Protein 1J6X (pdb70)

Solvent-accessible surface area: 12546 Å² total

Secondary structure (DSSP, 8-state):
---GGGGS-TTS--SSEEEEEEEEE-TTS-EEEEEEEE-S-TTT----HHHHHHHHHHHHHHHH-S-EEEEE---SSEEEEEEES---HHHHHHHHHH---GGG-SS-TT-STTT-TTTTS--HHHHHHHHHHHHHTGGGTT---/---GGGGS-TTT--SSEEEEEEEEE-TTS-EEEEEEEE-S-TTT----HHHHHHHHHHHHHHHH-S-EEEEE---SSEEEEEEES---HHHHHHHHHH--TTTT-SS-TT-SSSS-TTTTS--HHHHHHHHHHHHHTGGGTT----

Nearest PDB structures (foldseek):
  1j6x-assembly1_A  TM=1.002E+00  e=1.494E-28  Helicobacter pylori
  1ie0-assembly1_A  TM=9.545E-01  e=1.174E-16  Bacillus subtilis
  1j98-assembly1_A  TM=9.667E-01  e=2.006E-16  Bacillus subtilis
  1ycl-assembly1_A-2  TM=9.636E-01  e=5.201E-16  Bacillus subtilis
  1vh2-assembly1_A  TM=9.360E-01  e=2.086E-14  Deinococcus radiodurans

InterPro domains:
  IPR003815 S-ribosylhomocysteinase (LuxS) [MF_00091] (2-152)
  IPR003815 S-ribosylhomocysteinase (LuxS) [PF02664] (4-148)
  IPR003815 S-ribosylhomocysteinase (LuxS) [PIRSF006160] (2-148)
  IPR003815 S-ribosylhomocysteinase (LuxS) [PR01487] (6-24)
  IPR003815 S-ribosylhomocysteinase (LuxS) [PR01487] (29-47)
  IPR003815 S-ribosylhomocysteinase (LuxS) [PR01487] (50-68)
  IPR003815 S-ribosylhomocysteinase (LuxS) [PR01487] (74-92)
  IPR003815 S-ribosylhomocysteinase (LuxS) [PR01487] (115-134)
  IPR003815 S-ribosylhomocysteinase (LuxS) [PTHR35799] (2-150)
  IPR011249 Metalloenzyme, LuxS/M16 peptidase-like [SSF63411] (2-149)
  IPR037005 S-ribosylhomocysteinase (LuxS) superfamily [G3DSA:3.30.1360.80] (1-152)

Foldseek 3Di:
DPDQVVVDDLVPWDDQAKAFRDWDADPVG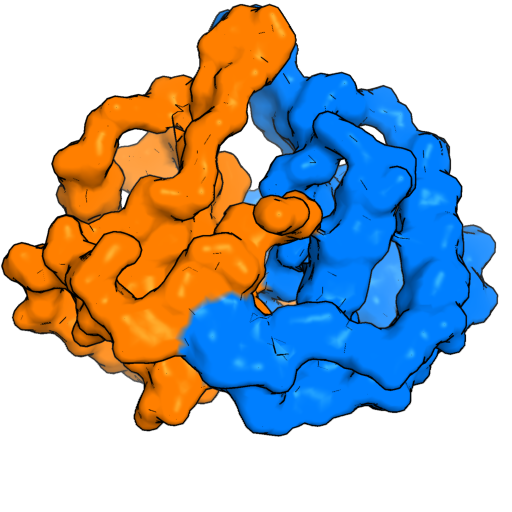KIKTKIWGFLARPPPDFFLLQVLLLQLLQVLLCVVPVFWPHWAAPRRGTIMTMGIPDDDVVVVLVSLLVSVVLLVDPDSPQLDVVRDPHSVSHDSVSNNVSSVSNNVCSVCHHGTD/DPDQVVPPDLVQWDPQAKAFRDWDADPVGKIKTKIWGFLARPPPDAFLLLVQLQQLLQVLLVVVDVFWDHWAAPSRGTIMTMGIRDDDPVVVLVSLLVSVVLLVDPDRPPLDVVRDPCSPSHDSVSNNVSSVSNNVVSVCHHRGRD

Structure (mmCIF, N/CA/C/O backbone):
data_1J6X
#
_entry.id   1J6X
#
_cell.length_a   71.140
_cell.length_b   71.140
_cell.length_c   130.140
_cell.angle_alpha   90.00
_cell.angle_beta   90.00
_cell.angle_gamma   90.00
#
_symmetry.space_group_name_H-M   'P 41 21 2'
#
loop_
_entity.id
_entity.type
_entity.pdbx_description
1 polymer 'AUTOINDUCER-2 PRODUCTION PROTEIN LUXS'
2 non-polymer 'ZINC ION'
3 non-polymer METHIONINE
4 water water
#
loop_
_atom_site.group_PDB
_atom_site.id
_atom_site.type_symbol
_atom_site.label_atom_id
_atom_site.label_alt_id
_atom_site.label_comp_id
_atom_site.label_asym_id
_atom_site.label_entity_id
_atom_site.label_seq_id
_atom_site.pdbx_PDB_ins_code
_atom_site.Cartn_x
_atom_site.Cartn_y
_atom_site.Cartn_z
_atom_site.occupancy
_atom_site.B_iso_or_equiv
_atom_site.auth_seq_id
_atom_site.auth_comp_id
_atom_site.auth_asym_id
_atom_site.auth_atom_id
_atom_site.pdbx_PDB_model_num
ATOM 9 N N . LYS A 1 2 ? -7.811 3.140 13.259 1.00 66.60 2 LYS A N 1
ATOM 10 C CA . LYS A 1 2 ? -8.957 3.433 12.404 1.00 64.07 2 LYS A CA 1
ATOM 11 C C . LYS A 1 2 ? -10.094 4.074 13.196 1.00 61.28 2 LYS A C 1
ATOM 12 O O . LYS A 1 2 ? -10.651 3.458 14.105 1.00 60.83 2 LYS A O 1
ATOM 26 N N . ASN A 1 4 ? -13.905 5.979 13.773 1.00 52.46 4 ASN A N 1
ATOM 27 C CA . ASN A 1 4 ? -15.270 5.635 13.390 1.00 50.94 4 ASN A CA 1
ATOM 28 C C . ASN A 1 4 ? -15.586 6.392 12.108 1.00 48.92 4 ASN A C 1
ATOM 29 O O . ASN A 1 4 ? -16.218 5.863 11.210 1.00 48.60 4 ASN A O 1
ATOM 34 N N . VAL A 1 5 ? -15.126 7.638 12.043 1.00 47.43 5 VAL A N 1
ATOM 35 C CA . VAL A 1 5 ? -15.338 8.515 10.893 1.00 47.60 5 VAL A CA 1
ATOM 36 C C . VAL A 1 5 ? -14.367 8.204 9.747 1.00 47.07 5 VAL A C 1
ATOM 37 O O . VAL A 1 5 ? -13.153 8.232 9.942 1.00 46.26 5 VAL A O 1
ATOM 41 N N . GLU A 1 6 ? -14.893 7.935 8.551 1.00 46.54 6 GLU A N 1
ATOM 42 C CA . GLU A 1 6 ? -14.032 7.584 7.419 1.00 46.56 6 GLU A CA 1
ATOM 43 C C . GLU A 1 6 ? -13.038 8.645 6.933 1.00 45.90 6 GLU A C 1
ATOM 44 O O . GLU A 1 6 ? -11.935 8.294 6.509 1.00 45.56 6 GLU A O 1
ATOM 50 N N . SER A 1 7 ? -13.400 9.927 6.971 1.00 44.11 7 SER A N 1
ATOM 51 C CA . SER A 1 7 ? -12.454 10.932 6.492 1.00 43.44 7 SER A CA 1
ATOM 52 C C . SER A 1 7 ? -11.242 11.044 7.406 1.00 42.09 7 SER A C 1
ATOM 53 O O . SER A 1 7 ? -10.200 11.540 6.983 1.00 41.62 7 SER A O 1
ATOM 56 N N . PHE A 1 8 ? -11.368 10.574 8.648 1.00 40.60 8 PHE A N 1
ATOM 57 C CA . PHE A 1 8 ? -10.240 10.607 9.584 1.00 40.48 8 PHE A CA 1
ATOM 58 C C . PHE A 1 8 ? -9.210 9.561 9.157 1.00 41.03 8 PHE A C 1
ATOM 59 O O . PHE A 1 8 ? -8.058 9.591 9.607 1.00 41.65 8 PHE A O 1
ATOM 67 N N . ASN A 1 9 ? -9.633 8.640 8.292 1.00 40.47 9 ASN A N 1
ATOM 68 C CA . ASN A 1 9 ? -8.770 7.564 7.816 1.00 42.23 9 ASN A CA 1
ATOM 69 C C . ASN A 1 9 ? -8.094 7.902 6.487 1.00 43.17 9 ASN A C 1
ATOM 70 O O . ASN A 1 9 ? -7.352 7.090 5.929 1.00 43.82 9 ASN A O 1
ATOM 75 N N . LEU A 1 10 ? -8.357 9.108 5.989 1.00 43.54 10 LEU A N 1
ATOM 76 C CA . LEU A 1 10 ? -7.761 9.595 4.745 1.00 42.90 10 LEU A CA 1
ATOM 77 C C . LEU A 1 10 ? -6.511 10.37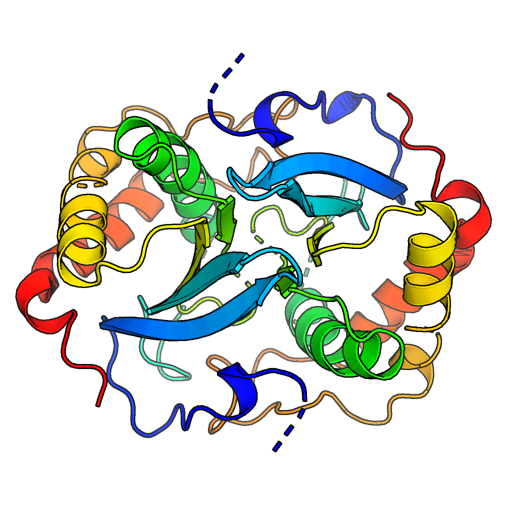5 5.116 1.00 43.09 10 LEU A C 1
ATOM 78 O O . LEU A 1 10 ? -6.560 11.221 6.004 1.00 43.10 10 LEU A O 1
ATOM 83 N N . ASP A 1 11 ? -5.401 10.101 4.438 1.00 43.13 11 ASP A N 1
ATOM 84 C CA . ASP A 1 11 ? -4.151 10.801 4.724 1.00 43.43 11 ASP A CA 1
ATOM 85 C C . ASP A 1 11 ? -4.151 12.145 4.001 1.00 41.57 11 ASP A C 1
ATOM 86 O O . ASP A 1 11 ? -3.766 12.235 2.843 1.00 41.36 11 ASP A O 1
ATOM 91 N N . HIS A 1 12 ? -4.581 13.187 4.708 1.00 41.11 12 HIS A N 1
ATOM 92 C CA . HIS A 1 12 ? -4.670 14.532 4.150 1.00 40.87 12 HIS A CA 1
ATOM 93 C C . HIS A 1 12 ? -3.370 15.124 3.635 1.00 40.87 12 HIS A C 1
ATOM 94 O O . HIS A 1 12 ? -3.392 16.086 2.860 1.00 39.28 12 HIS A O 1
ATOM 101 N N . THR A 1 13 ? -2.238 14.572 4.065 1.00 41.83 13 THR A N 1
ATOM 102 C CA . THR A 1 13 ? -0.952 15.089 3.607 1.00 43.58 13 THR A CA 1
ATOM 103 C C . THR A 1 13 ? -0.524 14.490 2.270 1.00 44.72 13 THR A C 1
ATOM 104 O O . THR A 1 13 ? 0.522 14.851 1.737 1.00 46.37 13 THR A O 1
ATOM 108 N N . LYS A 1 14 ? -1.332 13.587 1.722 1.00 45.65 14 LYS A N 1
ATOM 109 C CA . LYS A 1 14 ? -0.993 12.954 0.448 1.00 46.92 14 LYS A CA 1
ATOM 110 C C . LYS A 1 14 ? -1.986 13.206 -0.689 1.00 46.37 14 LYS A C 1
ATOM 111 O O . LYS A 1 14 ? -1.846 12.663 -1.789 1.00 46.40 14 LYS A O 1
ATOM 117 N N . VAL A 1 15 ? -2.990 14.032 -0.425 1.00 44.41 15 VAL A N 1
ATOM 118 C CA . VAL A 1 15 ? -3.971 14.338 -1.447 1.00 41.86 15 VAL A CA 1
ATOM 119 C C . VAL A 1 15 ? -3.669 15.711 -2.039 1.00 41.60 15 VAL A C 1
ATOM 120 O O . VAL A 1 15 ? -2.979 16.525 -1.422 1.00 39.37 15 VAL A O 1
ATOM 124 N N . LYS A 1 16 ? -4.162 15.958 -3.247 1.00 41.37 16 LYS A N 1
ATOM 125 C CA . LYS A 1 16 ? -3.934 17.235 -3.889 1.00 42.17 16 LYS A CA 1
ATOM 126 C C . LYS A 1 16 ? -5.218 17.865 -4.406 1.00 41.76 16 LYS A C 1
ATOM 127 O O . LYS A 1 16 ? -5.775 17.422 -5.413 1.00 43.92 16 LYS A O 1
ATOM 133 N N . ALA A 1 17 ? -5.686 18.895 -3.713 1.00 39.80 17 ALA A N 1
ATOM 134 C CA . ALA A 1 17 ? -6.891 19.611 -4.112 1.00 38.54 17 ALA A CA 1
ATOM 135 C C . ALA A 1 17 ? -6.576 20.347 -5.409 1.00 38.92 17 ALA A C 1
ATOM 136 O O . ALA A 1 17 ? -5.421 20.690 -5.663 1.00 40.40 17 ALA A O 1
ATOM 138 N N . PRO A 1 18 ? -7.599 20.607 -6.250 1.00 38.58 18 PRO A N 1
ATOM 139 C CA . PRO A 1 18 ? -9.005 20.235 -6.045 1.00 36.86 18 PRO A CA 1
ATOM 140 C C . PRO A 1 18 ? -9.233 18.811 -6.550 1.00 35.78 18 PRO A C 1
ATOM 141 O O . PRO A 1 18 ? -8.463 18.317 -7.373 1.00 35.26 18 PRO A O 1
ATOM 145 N N . TYR A 1 19 ? -10.281 18.150 -6.067 1.00 33.26 19 TYR A N 1
ATOM 146 C CA . TYR A 1 19 ? -10.549 16.785 -6.501 1.00 31.34 19 TYR A CA 1
ATOM 147 C C . TYR A 1 19 ? -11.906 16.295 -5.991 1.00 30.52 19 TYR A C 1
ATOM 148 O O . TYR A 1 19 ? -12.445 16.853 -5.030 1.00 32.30 19 TYR A O 1
ATOM 157 N N . VAL A 1 20 ? -12.452 15.266 -6.641 1.00 28.17 20 VAL A N 1
ATOM 158 C CA . VAL A 1 20 ? -13.717 14.652 -6.239 1.00 27.53 20 VAL A CA 1
ATOM 159 C C . VAL A 1 20 ? -13.371 13.198 -5.919 1.00 28.07 20 VAL A C 1
ATOM 160 O O . VAL A 1 20 ? -12.952 12.456 -6.789 1.00 27.55 20 VAL A O 1
ATOM 164 N N . ARG A 1 21 ? -13.545 12.802 -4.663 1.00 28.13 21 ARG A N 1
ATOM 165 C CA . ARG A 1 21 ? -13.175 11.465 -4.230 1.00 28.86 21 ARG A CA 1
ATOM 166 C C . ARG A 1 21 ? -14.325 10.613 -3.680 1.00 29.63 21 ARG A C 1
ATOM 167 O O . ARG A 1 21 ? -15.159 11.099 -2.922 1.00 29.77 21 ARG A O 1
ATOM 175 N N . ILE A 1 22 ? -14.360 9.344 -4.083 1.00 31.14 22 ILE A N 1
ATOM 176 C CA . ILE A 1 22 ? -15.367 8.394 -3.629 1.00 32.56 22 ILE A CA 1
ATOM 177 C C . ILE A 1 22 ? -14.975 8.160 -2.173 1.00 34.64 22 ILE A C 1
ATOM 178 O O . ILE A 1 22 ? -14.033 7.419 -1.882 1.00 35.34 22 ILE A O 1
ATOM 183 N N . ALA A 1 23 ? -15.697 8.801 -1.258 1.00 34.97 23 ALA A N 1
ATOM 184 C CA . ALA A 1 23 ? -15.364 8.734 0.155 1.00 34.48 23 ALA A CA 1
ATOM 185 C C . ALA A 1 23 ? -16.021 7.656 0.975 1.00 36.13 23 ALA A C 1
ATOM 186 O O . ALA A 1 23 ? -15.411 7.153 1.925 1.00 36.69 23 ALA A O 1
ATOM 188 N N . ASP A 1 24 ? -17.250 7.288 0.635 1.00 35.87 24 ASP A N 1
ATOM 189 C CA . ASP A 1 24 ? -17.923 6.273 1.427 1.00 35.54 24 ASP A CA 1
ATOM 190 C C . ASP A 1 24 ? -19.128 5.634 0.757 1.00 34.52 24 ASP A C 1
ATOM 191 O O . ASP A 1 24 ? -19.740 6.212 -0.133 1.00 33.33 24 ASP A O 1
ATOM 196 N N . ARG A 1 25 ? -19.460 4.430 1.206 1.00 34.38 25 ARG A N 1
ATOM 197 C CA . ARG A 1 25 ? -20.592 3.681 0.673 1.00 37.17 25 ARG A CA 1
ATOM 198 C C . ARG A 1 25 ? -21.307 3.015 1.832 1.00 36.75 25 ARG A C 1
ATOM 199 O O . ARG A 1 25 ? -20.679 2.605 2.801 1.00 36.72 25 ARG A O 1
ATOM 207 N N . LYS A 1 26 ? -22.619 2.896 1.725 1.00 37.68 26 LYS A N 1
ATOM 208 C CA . LYS A 1 26 ? -23.400 2.228 2.752 1.00 39.98 26 LYS A CA 1
ATOM 209 C C . LYS A 1 26 ? -24.602 1.634 2.045 1.00 39.78 26 LYS A C 1
ATOM 210 O O . LYS A 1 26 ? -25.090 2.197 1.065 1.00 39.89 26 LYS A O 1
ATOM 216 N N . LYS A 1 27 ? -25.055 0.477 2.510 1.00 41.45 27 LYS A N 1
ATOM 217 C CA . LYS A 1 27 ? -26.208 -0.168 1.889 1.00 43.21 27 LYS A CA 1
ATOM 218 C C . LYS A 1 27 ? -27.223 -0.612 2.929 1.00 41.94 27 LYS A C 1
ATOM 219 O O . LYS A 1 27 ? -26.889 -1.312 3.880 1.00 41.14 27 LYS A O 1
ATOM 225 N N . GLY A 1 28 ? -28.463 -0.182 2.737 1.00 42.41 28 GLY A N 1
ATOM 226 C CA . GLY A 1 28 ? -29.525 -0.543 3.651 1.00 43.31 28 GLY A CA 1
ATOM 227 C C . GLY A 1 28 ? -29.750 -2.042 3.662 1.00 43.69 28 GLY A C 1
ATOM 228 O O . GLY A 1 28 ? -29.188 -2.772 2.839 1.00 43.24 28 GLY A O 1
ATOM 229 N N . VAL A 1 29 ? -30.582 -2.503 4.588 1.00 43.81 29 VAL A N 1
ATOM 230 C CA . VAL A 1 29 ? -30.856 -3.923 4.694 1.00 43.70 29 VAL A CA 1
ATOM 231 C C . VAL A 1 29 ? -31.670 -4.403 3.487 1.00 43.61 29 VAL A C 1
ATOM 232 O O . VAL A 1 29 ? -31.633 -5.580 3.144 1.00 43.15 29 VAL A O 1
ATOM 236 N N . ASN A 1 30 ? -32.379 -3.484 2.832 1.00 43.49 30 ASN A N 1
ATOM 237 C CA . ASN A 1 30 ? -33.190 -3.827 1.664 1.00 43.42 30 ASN A CA 1
ATOM 238 C C . ASN A 1 30 ? -32.490 -3.674 0.309 1.00 43.38 30 ASN A C 1
ATOM 239 O O . ASN A 1 30 ? -33.096 -3.942 -0.730 1.00 43.01 30 ASN A O 1
ATOM 244 N N . GLY A 1 31 ? -31.238 -3.226 0.304 1.00 43.21 31 GLY A N 1
ATOM 245 C CA . GLY A 1 31 ? -30.533 -3.093 -0.963 1.00 43.39 31 GLY A CA 1
ATOM 246 C C . GLY A 1 31 ? -30.183 -1.693 -1.431 1.00 43.08 31 GLY A C 1
ATOM 247 O O . GLY A 1 31 ? -29.311 -1.538 -2.286 1.00 44.11 31 GLY A O 1
ATOM 248 N N . ASP A 1 32 ? -30.837 -0.676 -0.874 1.00 41.91 32 ASP A N 1
ATOM 249 C CA . ASP A 1 32 ? -30.577 0.705 -1.264 1.00 40.20 32 ASP 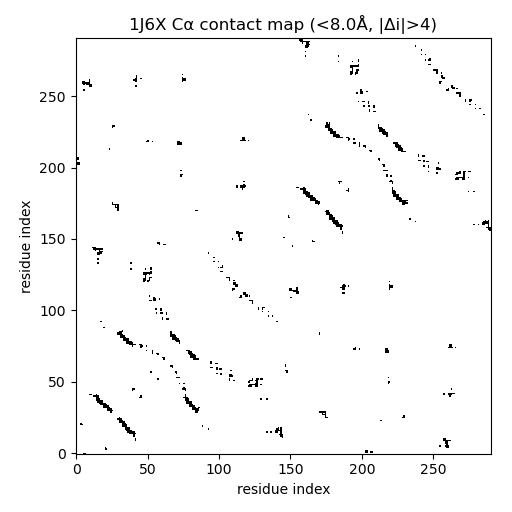A CA 1
ATOM 250 C C . ASP A 1 32 ? -29.152 1.179 -0.989 1.00 38.03 32 ASP A C 1
ATOM 251 O O . ASP A 1 32 ? -28.618 0.984 0.106 1.00 37.04 32 ASP A O 1
ATOM 256 N N . LEU A 1 33 ? -28.553 1.809 -2.002 1.00 35.58 33 LEU A N 1
ATOM 257 C CA . LEU A 1 33 ? -27.178 2.295 -1.925 1.00 33.91 33 LEU A CA 1
ATOM 258 C C . LEU A 1 33 ? -27.066 3.778 -1.583 1.00 31.82 33 LEU A C 1
ATOM 259 O O . LEU A 1 33 ? -27.919 4.588 -1.923 1.00 31.95 33 LEU A O 1
ATOM 264 N N . ILE A 1 34 ? -25.992 4.117 -0.894 1.00 30.46 34 ILE A N 1
ATOM 265 C CA . ILE A 1 34 ? -25.725 5.493 -0.516 1.00 28.90 34 ILE A CA 1
ATOM 266 C C . ILE A 1 34 ? -24.227 5.675 -0.747 1.00 26.70 34 ILE A C 1
ATOM 267 O O . ILE A 1 34 ? -23.414 4.935 -0.189 1.00 25.30 34 ILE A O 1
ATOM 272 N N . VAL A 1 35 ? -23.869 6.623 -1.605 1.00 25.04 35 VAL A N 1
ATOM 273 C CA . VAL A 1 35 ? -22.463 6.920 -1.865 1.00 23.84 35 VAL A CA 1
ATOM 274 C C . VAL A 1 35 ? -22.206 8.364 -1.466 1.00 23.52 35 VAL A C 1
ATOM 275 O O . VAL A 1 35 ? -23.004 9.258 -1.766 1.00 22.44 35 VAL A O 1
ATOM 279 N N . LYS A 1 36 ? -21.101 8.589 -0.772 1.00 24.97 36 LYS A N 1
ATOM 280 C CA . LYS A 1 36 ? -20.743 9.926 -0.318 1.00 25.81 36 LYS A CA 1
ATOM 281 C C . LYS A 1 36 ? -19.463 10.303 -1.015 1.00 25.94 36 LYS A C 1
ATOM 282 O O . LYS A 1 36 ? -18.530 9.513 -1.047 1.00 26.96 36 LYS A O 1
ATOM 288 N N . TYR A 1 37 ? -19.419 11.508 -1.573 1.00 26.21 37 TYR A N 1
ATOM 289 C CA . TYR A 1 37 ? -18.234 11.986 -2.285 1.00 24.87 37 TYR A CA 1
ATOM 290 C C . TYR A 1 37 ? -17.546 13.156 -1.594 1.00 24.56 37 TYR A C 1
ATOM 291 O O . TYR A 1 37 ? -18.193 14.125 -1.199 1.00 23.86 37 TYR A O 1
ATOM 300 N N . ASP A 1 38 ? -16.227 13.063 -1.479 1.00 23.72 38 ASP A N 1
ATOM 301 C CA . ASP A 1 38 ? -15.409 14.114 -0.886 1.00 25.29 38 ASP A CA 1
ATOM 302 C C . ASP A 1 38 ? -15.026 15.065 -2.033 1.00 26.15 38 ASP A C 1
ATOM 303 O O . ASP A 1 38 ? -14.161 14.734 -2.842 1.00 25.43 38 ASP A O 1
ATOM 308 N N . VAL A 1 39 ? -15.696 16.212 -2.142 1.00 25.44 39 VAL A N 1
ATOM 309 C CA . VAL A 1 39 ? -15.349 17.156 -3.187 1.00 26.94 39 VAL A CA 1
ATOM 310 C C . VAL A 1 39 ? -14.603 18.309 -2.517 1.00 28.36 39 VAL A C 1
ATOM 311 O O . VAL A 1 39 ? -15.182 19.203 -1.889 1.00 25.10 39 VAL A O 1
ATOM 315 N N . ARG A 1 40 ? -13.276 18.204 -2.652 1.00 28.63 40 ARG A N 1
ATOM 316 C CA . ARG A 1 40 ? -12.260 19.090 -2.074 1.00 27.17 40 ARG A CA 1
ATOM 317 C C . ARG A 1 40 ? -11.898 20.284 -2.954 1.00 27.04 40 ARG A C 1
ATOM 318 O O . ARG A 1 40 ? -11.389 20.119 -4.058 1.00 25.45 40 ARG A O 1
ATOM 326 N N . PHE A 1 41 ? -12.167 21.479 -2.440 1.00 28.41 41 PHE A N 1
ATOM 327 C CA . PHE A 1 41 ? -11.880 22.734 -3.128 1.00 30.73 41 PHE A CA 1
ATOM 328 C C . PHE A 1 41 ? -10.505 23.311 -2.767 1.00 32.55 41 PHE A C 1
ATOM 329 O O . PHE A 1 41 ? -9.855 23.953 -3.588 1.00 33.33 41 PHE A O 1
ATOM 337 N N . LYS A 1 42 ? -10.075 23.078 -1.533 1.00 33.15 42 LYS A N 1
ATOM 338 C CA . LYS A 1 42 ? -8.830 23.633 -1.044 1.00 33.69 42 LYS A CA 1
ATOM 339 C C . LYS A 1 42 ? -7.829 22.626 -0.492 1.00 34.29 42 LYS A C 1
ATOM 340 O O . LYS A 1 42 ? -8.205 21.645 0.136 1.00 34.75 42 LYS A O 1
ATOM 346 N N . GLN A 1 43 ? -6.544 22.898 -0.714 1.00 35.72 43 GLN A N 1
ATOM 347 C CA . GLN A 1 43 ? -5.470 22.042 -0.221 1.00 35.03 43 GLN A CA 1
ATOM 348 C C . GLN A 1 43 ? -5.495 22.026 1.314 1.00 36.09 43 GLN A C 1
ATOM 349 O O . GLN A 1 43 ? -5.375 23.068 1.973 1.00 35.90 43 GLN A O 1
ATOM 355 N N . PRO A 1 44 ? -5.671 20.835 1.907 1.00 37.32 44 PRO A N 1
ATOM 356 C CA . PRO A 1 44 ? -5.718 20.685 3.363 1.00 37.44 44 PRO A CA 1
ATOM 357 C C . PRO A 1 44 ? -4.555 21.322 4.126 1.00 38.68 44 PRO A C 1
ATOM 358 O O . PRO A 1 44 ? -3.386 21.105 3.811 1.00 36.22 44 PRO A O 1
ATOM 362 N N . ASN A 1 45 ? -4.903 22.109 5.140 1.00 40.11 45 ASN A N 1
ATOM 363 C CA . ASN A 1 45 ? -3.926 22.777 5.982 1.00 41.05 45 ASN A CA 1
ATOM 364 C C . ASN A 1 45 ? -2.973 23.693 5.240 1.00 43.43 45 ASN A C 1
ATOM 365 O O . ASN A 1 45 ? -1.907 24.019 5.754 1.00 44.86 45 ASN A O 1
ATOM 370 N N . ARG A 1 46 ? -3.360 24.113 4.039 1.00 45.81 46 ARG A N 1
ATOM 371 C CA . ARG A 1 46 ? -2.540 25.011 3.226 1.00 49.01 46 ARG A CA 1
ATOM 372 C C . ARG A 1 46 ? -3.420 26.143 2.695 1.00 49.98 46 ARG A C 1
ATOM 373 O O . ARG A 1 46 ? -2.921 27.154 2.190 1.00 50.18 46 ARG A O 1
ATOM 381 N N . ASP A 1 47 ? -4.734 25.963 2.809 1.00 49.39 47 ASP A N 1
ATOM 382 C CA . ASP A 1 47 ? -5.689 26.951 2.320 1.00 48.03 47 ASP A CA 1
ATOM 383 C C . ASP A 1 47 ? -7.107 26.577 2.783 1.00 46.12 47 ASP A C 1
ATOM 384 O O . ASP A 1 47 ? -7.344 25.442 3.218 1.00 44.79 47 ASP A O 1
ATOM 389 N N . HIS A 1 48 ? -8.039 27.526 2.694 1.00 42.69 48 HIS A N 1
ATOM 390 C CA . HIS A 1 48 ? -9.419 27.279 3.094 1.00 41.76 48 HIS A CA 1
ATOM 391 C C . HIS A 1 48 ? -10.382 28.315 2.524 1.00 40.83 48 HIS A C 1
ATOM 392 O O . HIS A 1 48 ? -9.964 29.378 2.088 1.00 41.97 48 HIS A O 1
ATOM 407 N N . ASP A 1 50 ? -13.476 31.046 2.845 1.00 33.90 50 ASP A N 1
ATOM 408 C CA . ASP A 1 50 ? -14.037 31.971 3.834 1.00 34.02 50 ASP A CA 1
ATOM 409 C C . ASP A 1 50 ? -15.523 31.615 3.943 1.00 32.47 50 ASP A C 1
ATOM 410 O O . ASP A 1 50 ? -16.176 31.348 2.933 1.00 30.39 50 ASP A O 1
ATOM 423 N N . PRO A 1 52 ? -18.471 33.226 4.308 1.00 33.69 52 PRO A N 1
ATOM 424 C CA . PRO A 1 52 ? -19.553 33.773 3.480 1.00 33.33 52 PRO A CA 1
ATOM 425 C C . PRO A 1 52 ? -19.586 33.166 2.081 1.00 32.30 52 PRO A C 1
ATOM 426 O O . PRO A 1 52 ? -20.654 32.888 1.547 1.00 33.05 52 PRO A O 1
ATOM 430 N N . SER A 1 53 ? -18.424 32.949 1.485 1.00 31.71 53 SER A N 1
ATOM 431 C CA . SER A 1 53 ? -18.390 32.369 0.144 1.00 31.44 53 SER A CA 1
ATOM 432 C C . SER A 1 53 ? -18.818 30.900 0.187 1.00 30.69 53 SER A C 1
ATOM 433 O O . SER A 1 53 ? -19.509 30.407 -0.707 1.00 30.98 53 SER A O 1
ATOM 436 N N . LEU A 1 54 ? -18.399 30.216 1.242 1.00 30.26 54 LEU A N 1
ATOM 437 C CA . LEU A 1 54 ? -18.706 28.810 1.450 1.00 30.41 54 LEU A CA 1
ATOM 438 C C . LEU A 1 54 ? -20.211 28.652 1.693 1.00 30.74 54 LEU A C 1
ATOM 439 O O . LEU A 1 54 ? -20.840 27.762 1.136 1.00 32.04 54 LEU A O 1
ATOM 444 N N . HIS A 1 55 ? -20.775 29.535 2.512 1.00 28.47 55 HIS A N 1
ATOM 445 C CA . HIS A 1 55 ? -22.184 29.504 2.821 1.00 27.21 55 HIS A CA 1
ATOM 446 C C . HIS A 1 55 ? -23.025 29.699 1.565 1.00 27.64 55 HIS A C 1
ATOM 447 O O . HIS A 1 55 ? -24.014 28.985 1.347 1.00 24.71 55 HIS A O 1
ATOM 454 N N . SER A 1 56 ? -22.629 30.673 0.748 1.00 27.46 56 SER A N 1
ATOM 455 C CA . SER A 1 56 ? -23.337 30.967 -0.490 1.00 27.94 56 SER A CA 1
ATOM 456 C C . SER A 1 56 ? -23.211 29.826 -1.486 1.00 28.57 56 SER A C 1
ATOM 457 O O . SER A 1 56 ? -24.164 29.537 -2.215 1.00 28.75 56 SER A O 1
ATOM 460 N N . LEU A 1 57 ? -22.049 29.171 -1.515 1.00 27.30 57 LEU A N 1
ATOM 461 C CA . LEU A 1 57 ? -21.864 28.052 -2.435 1.00 27.49 57 LEU A CA 1
ATOM 462 C C . LEU A 1 57 ? -22.722 26.860 -1.967 1.00 27.19 57 LEU A C 1
ATOM 463 O O . LEU A 1 57 ? -23.249 26.103 -2.792 1.00 28.34 57 LEU A O 1
ATOM 468 N N . GLU A 1 58 ? -22.877 26.703 -0.653 1.00 24.51 58 GLU A N 1
ATOM 469 C CA . GLU A 1 58 ? -23.705 25.625 -0.107 1.00 24.21 58 GLU A CA 1
ATOM 470 C C . GLU A 1 58 ? -25.107 25.789 -0.711 1.00 22.86 58 GLU A C 1
ATOM 471 O O . GLU A 1 58 ? -25.642 24.874 -1.326 1.00 23.25 58 GLU A O 1
ATOM 477 N N . HIS A 1 59 ? -25.685 26.969 -0.525 1.00 21.57 59 HIS A N 1
ATOM 478 C CA . HIS A 1 59 ? -27.005 27.297 -1.060 1.00 22.25 59 HIS A CA 1
ATOM 479 C C . HIS A 1 59 ? -27.116 27.070 -2.571 1.00 22.24 59 HIS A C 1
ATOM 480 O O . HIS A 1 59 ? -27.986 26.336 -3.028 1.00 22.62 59 HIS A O 1
ATOM 487 N N . LEU A 1 60 ? -26.247 27.731 -3.334 1.00 23.21 60 LEU A N 1
ATOM 488 C CA . LEU A 1 60 ? -26.260 27.635 -4.803 1.00 23.25 60 LEU A CA 1
ATOM 489 C C . LEU A 1 60 ? -26.174 26.219 -5.355 1.00 23.44 60 LEU A C 1
ATOM 490 O O . LEU A 1 60 ? -27.043 25.780 -6.087 1.00 23.87 60 LEU A O 1
ATOM 495 N N . VAL A 1 61 ? -25.121 25.493 -5.017 1.00 25.27 61 VAL A N 1
ATOM 496 C CA . VAL A 1 61 ? -24.996 24.141 -5.517 1.00 24.49 61 VAL A CA 1
ATOM 497 C C . VAL A 1 61 ? -26.125 23.231 -5.013 1.00 25.94 61 VAL A C 1
ATOM 498 O O . VAL A 1 61 ? -26.629 22.407 -5.766 1.00 27.50 61 VAL A O 1
ATOM 502 N N . ALA A 1 62 ? -26.537 23.388 -3.754 1.00 26.12 62 ALA A N 1
ATOM 503 C CA . ALA A 1 62 ? -27.598 22.547 -3.186 1.00 26.55 62 ALA A CA 1
ATOM 504 C C . ALA A 1 62 ? -28.887 22.625 -3.992 1.00 26.42 62 ALA A C 1
ATOM 505 O O . ALA A 1 62 ? -29.589 21.626 -4.155 1.00 27.07 62 ALA A O 1
ATOM 507 N N . GLU A 1 63 ? -29.218 23.817 -4.467 1.00 26.87 63 GLU A N 1
ATOM 508 C CA . GLU A 1 63 ? -30.415 23.998 -5.281 1.00 28.91 63 GLU A CA 1
ATOM 509 C C . GLU A 1 63 ? -30.133 23.671 -6.744 1.00 28.89 63 GLU A C 1
ATOM 510 O O . GLU A 1 63 ? -30.897 22.957 -7.397 1.00 29.39 63 GLU A O 1
ATOM 516 N N . ILE A 1 64 ? -29.026 24.190 -7.260 1.00 28.07 64 ILE A N 1
ATOM 517 C CA . ILE A 1 64 ? -28.690 23.967 -8.657 1.00 29.11 64 ILE A CA 1
ATOM 518 C C . ILE A 1 64 ? -28.416 22.515 -8.998 1.00 28.80 64 ILE A C 1
ATOM 519 O O . ILE A 1 64 ? -28.875 22.030 -10.030 1.00 29.24 64 ILE A O 1
ATOM 524 N N . ILE A 1 65 ? -27.696 21.802 -8.143 1.00 26.43 65 ILE A N 1
ATOM 525 C CA . ILE A 1 65 ? -27.406 20.408 -8.459 1.00 26.74 65 ILE A CA 1
ATOM 526 C C . ILE A 1 65 ? -28.651 19.509 -8.566 1.00 28.93 65 ILE A C 1
ATOM 527 O O . ILE A 1 65 ? -28.662 18.547 -9.361 1.00 29.61 65 ILE A O 1
ATOM 532 N N . ARG A 1 66 ? -29.681 19.808 -7.764 1.00 28.35 66 ARG A N 1
ATOM 533 C CA . ARG A 1 66 ? -30.931 19.040 -7.770 1.00 28.79 66 ARG A CA 1
ATOM 534 C C . ARG A 1 66 ? -31.817 19.426 -8.973 1.00 31.05 66 ARG A C 1
ATOM 535 O O . ARG A 1 66 ? -32.902 18.868 -9.160 1.00 30.06 66 ARG A O 1
ATOM 543 N N . ASN A 1 67 ? -31.378 20.410 -9.760 1.00 32.01 67 ASN A N 1
ATOM 544 C CA . ASN A 1 67 ? -32.108 20.762 -10.972 1.00 33.04 67 ASN A CA 1
ATOM 545 C C . ASN A 1 67 ? -31.545 19.815 -12.025 1.00 34.42 67 ASN A C 1
ATOM 546 O O . ASN A 1 67 ? -32.178 19.582 -13.043 1.00 36.38 67 ASN A O 1
ATOM 551 N N . HIS A 1 68 ? -30.356 19.267 -11.767 1.00 34.09 68 HIS A N 1
ATOM 552 C CA . HIS A 1 68 ? -29.676 18.370 -12.704 1.00 34.74 68 HIS A CA 1
ATOM 553 C C . HIS A 1 68 ? -29.679 16.890 -12.342 1.00 34.89 68 HIS A C 1
ATOM 554 O O . HIS A 1 68 ? -29.242 16.063 -13.147 1.00 36.52 68 HIS A O 1
ATOM 561 N N . ALA A 1 69 ? -30.111 16.559 -11.130 1.00 34.83 69 ALA A N 1
ATOM 562 C CA . ALA A 1 69 ? -30.194 15.180 -10.691 1.00 34.88 69 ALA A CA 1
ATOM 563 C C . ALA A 1 69 ? -31.512 15.073 -9.975 1.00 37.13 69 ALA A C 1
ATOM 564 O O . ALA A 1 69 ? -32.292 16.015 -9.930 1.00 41.01 69 ALA A O 1
ATOM 566 N N . ASN A 1 70 ? -31.790 13.899 -9.455 1.00 35.25 70 ASN A N 1
ATOM 567 C CA . ASN A 1 70 ? -32.997 13.730 -8.716 1.00 34.89 70 ASN A CA 1
ATOM 568 C C . ASN A 1 70 ? -32.684 12.616 -7.724 1.00 32.44 70 ASN A C 1
ATOM 569 O O . ASN A 1 70 ? -33.581 11.975 -7.159 1.00 30.74 70 ASN A O 1
ATOM 574 N N . TYR A 1 71 ? -31.380 12.392 -7.541 1.00 29.28 71 TYR A N 1
ATOM 575 C CA . TYR A 1 71 ? -30.826 11.355 -6.656 1.00 26.75 71 TYR A CA 1
ATOM 576 C C . TYR A 1 71 ? -29.844 11.900 -5.578 1.00 22.93 71 TYR A C 1
ATOM 577 O O . TYR A 1 71 ? -29.122 11.158 -4.944 1.00 20.11 71 TYR A O 1
ATOM 586 N N . VAL A 1 72 ? -29.849 13.210 -5.375 1.00 23.15 72 VAL A N 1
ATOM 587 C CA . VAL A 1 72 ? -28.987 13.866 -4.400 1.00 22.26 72 VAL A CA 1
ATOM 588 C C . VAL A 1 72 ? -29.636 13.850 -3.019 1.00 24.14 72 VAL A C 1
ATOM 589 O O . VAL A 1 72 ? -30.732 14.358 -2.818 1.00 26.30 72 VAL A O 1
ATOM 593 N N . VAL A 1 73 ? -28.953 13.256 -2.055 1.00 24.06 73 VAL A N 1
ATOM 594 C CA . VAL A 1 73 ? -29.512 13.205 -0.731 1.00 24.02 73 VAL A CA 1
ATOM 595 C C . VAL A 1 73 ? -29.099 14.447 0.018 1.00 24.76 73 VAL A C 1
ATOM 596 O O . VAL A 1 73 ? -29.899 15.025 0.741 1.00 23.18 73 VAL A O 1
ATOM 600 N N . ASP A 1 74 ? -27.867 14.897 -0.198 1.00 25.32 74 ASP A N 1
ATOM 601 C CA . ASP A 1 74 ? -27.375 16.034 0.555 1.00 25.10 74 ASP A CA 1
ATOM 602 C C . ASP A 1 74 ? -26.094 16.666 -0.017 1.00 24.92 74 ASP A C 1
ATOM 603 O O . ASP A 1 74 ? -25.267 15.964 -0.602 1.00 23.75 74 ASP A O 1
ATOM 608 N N . TRP A 1 75 ? -25.967 17.990 0.143 1.00 23.41 75 TRP A N 1
ATOM 609 C CA . TRP A 1 75 ? -24.776 18.763 -0.253 1.00 24.79 75 TRP A CA 1
ATOM 610 C C . TRP A 1 75 ? -24.341 19.526 1.010 1.00 25.43 75 TRP A C 1
ATOM 611 O O . TRP A 1 75 ? -24.928 20.555 1.350 1.00 25.24 75 TRP A O 1
ATOM 622 N N . SER A 1 76 ? -23.316 19.029 1.695 1.00 24.80 76 SER A N 1
ATOM 623 C CA . SER A 1 76 ? -22.874 19.648 2.938 1.00 25.51 76 SER A CA 1
ATOM 624 C C . SER A 1 76 ? -21.445 20.154 2.991 1.00 26.13 76 SER A C 1
ATOM 625 O O . SER A 1 76 ? -20.533 19.521 2.456 1.00 26.41 76 SER A O 1
ATOM 628 N N . PRO A 1 77 ? -21.230 21.310 3.646 1.00 26.27 77 PRO A N 1
ATOM 629 C CA . PRO A 1 77 ? -19.889 21.901 3.789 1.00 26.34 77 PRO A CA 1
ATOM 630 C C . PRO A 1 77 ? -19.156 21.128 4.885 1.00 25.89 77 PRO A C 1
ATOM 631 O O . PRO A 1 77 ? -19.803 20.579 5.780 1.00 24.77 77 PRO A O 1
ATOM 643 N N . GLY A 1 79 ? -16.497 20.950 8.156 1.00 30.14 79 GLY A N 1
ATOM 644 C CA . GLY A 1 79 ? -16.131 21.848 9.235 1.00 30.08 79 GLY A CA 1
ATOM 645 C C . GLY A 1 79 ? -14.760 22.470 9.065 1.00 30.49 79 GLY A C 1
ATOM 646 O O . GLY A 1 79 ? -14.492 23.508 9.642 1.00 30.13 79 GLY A O 1
ATOM 647 N N . CYS A 1 80 ? -13.905 21.840 8.262 1.00 31.93 80 CYS A N 1
ATOM 648 C CA . CYS A 1 80 ? -12.543 22.316 8.016 1.00 32.11 80 CYS A CA 1
ATOM 649 C C . CYS A 1 80 ? -12.455 23.381 6.916 1.00 32.68 80 CYS A C 1
ATOM 650 O O . CYS A 1 80 ? -11.378 23.926 6.645 1.00 31.99 80 CYS A O 1
ATOM 653 N N . GLN A 1 81 ? -13.584 23.665 6.271 1.00 31.55 81 GLN A N 1
ATOM 654 C CA . GLN A 1 81 ? -13.626 24.697 5.239 1.00 30.81 81 GLN A CA 1
ATOM 655 C C . GLN A 1 81 ? -12.788 24.468 3.982 1.00 29.69 81 GLN A C 1
ATOM 656 O O . GLN A 1 81 ? -12.383 25.434 3.343 1.00 32.51 81 GLN A O 1
ATOM 662 N N . THR A 1 82 ? -12.540 23.220 3.604 1.00 29.29 82 THR A N 1
ATOM 663 C CA . THR A 1 82 ? -11.742 22.955 2.405 1.00 28.81 82 THR A CA 1
ATOM 664 C C . THR A 1 82 ? -12.534 22.248 1.321 1.00 30.63 82 THR A C 1
ATOM 665 O O . THR A 1 82 ? -12.091 22.178 0.169 1.00 30.90 82 THR A O 1
ATOM 669 N N . GLY A 1 83 ? -13.700 21.717 1.690 1.00 30.71 83 GLY A N 1
ATOM 670 C CA . GLY A 1 83 ? -14.533 21.017 0.723 1.00 30.37 83 GLY A CA 1
ATOM 671 C C . GLY A 1 83 ? -15.973 20.781 1.157 1.00 29.24 83 GLY A C 1
ATOM 672 O O . GLY A 1 83 ? -16.437 21.323 2.152 1.00 30.03 83 GLY A O 1
ATOM 673 N N . PHE A 1 84 ? -16.685 19.960 0.396 1.00 28.33 84 PHE A N 1
ATOM 674 C CA . PHE A 1 84 ? -18.073 19.638 0.699 1.00 26.20 84 PHE A CA 1
ATOM 675 C C . PHE A 1 84 ? -18.279 18.149 0.547 1.00 26.71 84 PHE A C 1
ATOM 676 O O . PHE A 1 84 ? -17.487 17.463 -0.103 1.00 25.46 84 PHE A O 1
ATOM 684 N N . TYR A 1 85 ? -19.351 17.651 1.154 1.00 27.05 85 TYR A N 1
ATOM 685 C CA . TYR A 1 85 ? -19.694 16.250 1.023 1.00 26.29 85 TYR A CA 1
ATOM 686 C C . TYR A 1 85 ? -20.925 16.182 0.144 1.00 25.47 85 TYR A C 1
ATOM 687 O O . TYR A 1 85 ? -21.876 16.943 0.327 1.00 25.18 85 TYR A O 1
ATOM 696 N N . LEU A 1 86 ? -20.876 15.300 -0.845 1.00 25.10 86 LEU A N 1
ATOM 697 C CA . LEU A 1 86 ? -21.996 15.090 -1.748 1.00 23.92 86 LEU A CA 1
ATOM 698 C C . LEU A 1 86 ? -22.488 13.682 -1.480 1.00 23.20 86 LEU A C 1
ATOM 699 O O . LEU A 1 86 ? -21.739 12.708 -1.646 1.00 24.70 86 LEU A O 1
ATOM 704 N N . THR A 1 87 ? -23.736 13.563 -1.054 1.00 20.92 87 THR A N 1
ATOM 705 C CA . THR A 1 87 ? -24.301 12.242 -0.773 1.00 21.28 87 THR A CA 1
ATOM 706 C C . THR A 1 87 ? -25.385 11.899 -1.799 1.00 20.85 87 THR A C 1
ATOM 707 O O . THR A 1 87 ? -26.264 12.711 -2.081 1.00 21.81 87 THR A O 1
ATOM 711 N N . VAL A 1 88 ? -25.321 10.700 -2.364 1.00 21.73 88 VAL A N 1
ATOM 712 C CA . VAL A 1 88 ? -26.312 10.293 -3.349 1.00 21.49 88 VAL A CA 1
ATOM 713 C C . VAL A 1 88 ? -26.993 8.964 -3.006 1.00 23.06 88 VAL A C 1
ATOM 714 O O . VAL A 1 88 ? -26.446 8.139 -2.287 1.00 22.50 88 VAL A O 1
ATOM 718 N N . LEU A 1 89 ? -28.196 8.773 -3.545 1.00 25.15 89 LEU A N 1
ATOM 719 C CA . LEU A 1 89 ? -29.001 7.577 -3.304 1.00 24.79 89 LEU A CA 1
ATOM 720 C C . LEU A 1 89 ? -29.200 6.770 -4.593 1.00 25.14 89 LEU A C 1
ATOM 721 O O . LEU A 1 89 ? -29.575 7.318 -5.630 1.00 22.12 89 LEU A O 1
ATOM 726 N N . ASN A 1 90 ? -28.949 5.467 -4.517 1.00 24.28 90 ASN A N 1
ATOM 727 C CA . ASN A 1 90 ? -29.113 4.590 -5.671 1.00 27.66 90 ASN A CA 1
ATOM 728 C C . ASN A 1 90 ? -28.525 5.139 -6.968 1.00 28.34 90 ASN A C 1
ATOM 729 O O . ASN A 1 90 ? -29.181 5.126 -8.015 1.00 29.39 90 ASN A O 1
ATOM 734 N N . HIS A 1 91 ? -27.298 5.635 -6.888 1.00 29.19 91 HIS A N 1
ATOM 735 C CA . HIS A 1 91 ? -26.586 6.162 -8.045 1.00 29.27 91 HIS A CA 1
ATOM 736 C C . HIS A 1 91 ? -25.127 5.827 -7.801 1.00 30.40 91 HIS A C 1
ATOM 737 O O . HIS A 1 91 ? -24.520 6.290 -6.826 1.00 29.98 91 HIS A O 1
ATOM 744 N N . ASP A 1 92 ? -24.584 4.977 -8.666 1.00 30.23 92 ASP A N 1
ATOM 745 C CA . ASP A 1 92 ? -23.194 4.554 -8.555 1.00 31.35 92 ASP A CA 1
ATOM 746 C C . ASP A 1 92 ? -22.482 4.736 -9.895 1.00 31.38 92 ASP A C 1
ATOM 747 O O . ASP A 1 92 ? -22.059 3.768 -10.523 1.00 32.96 92 ASP A O 1
ATOM 752 N N . ASN A 1 93 ? -22.344 5.987 -10.315 1.00 30.78 93 ASN A N 1
ATOM 753 C CA . ASN A 1 93 ? -21.717 6.313 -11.589 1.00 30.44 93 ASN A CA 1
ATOM 754 C C . ASN A 1 93 ? -20.792 7.513 -11.399 1.00 29.58 93 ASN A C 1
ATOM 755 O O . ASN A 1 93 ? -21.225 8.656 -11.523 1.00 29.11 93 ASN A O 1
ATOM 760 N N . TYR A 1 94 ? -19.521 7.249 -11.110 1.00 29.79 94 TYR A N 1
ATOM 761 C CA . TYR A 1 94 ? -18.544 8.317 -10.875 1.00 30.29 94 TYR A CA 1
ATOM 762 C C . TYR A 1 94 ? -18.429 9.319 -12.020 1.00 29.76 94 TYR A C 1
ATOM 763 O O . TYR A 1 94 ? -18.361 10.521 -11.774 1.00 30.41 94 TYR A O 1
ATOM 772 N N . THR A 1 95 ? -18.428 8.844 -13.267 1.00 30.31 95 THR A N 1
ATOM 773 C CA . THR A 1 95 ? -18.327 9.758 -14.409 1.00 30.42 95 THR A CA 1
ATOM 774 C C . THR A 1 95 ? -19.474 10.768 -14.430 1.00 30.98 95 THR A C 1
ATOM 775 O O . THR A 1 95 ? -19.239 11.962 -14.613 1.00 31.17 95 THR A O 1
ATOM 779 N N . GLU A 1 96 ? -20.710 10.299 -14.247 1.00 31.92 96 GLU A N 1
ATOM 780 C CA . GLU A 1 96 ? -21.863 11.199 -14.248 1.00 32.46 96 GLU A CA 1
ATOM 781 C C . GLU A 1 96 ? -21.710 12.245 -13.159 1.00 31.60 96 GLU A C 1
ATOM 782 O O . GLU A 1 96 ? -22.079 13.399 -13.350 1.00 31.04 96 GLU A O 1
ATOM 788 N N . ILE A 1 97 ? -21.195 11.836 -12.001 1.00 30.36 97 ILE A N 1
ATOM 789 C CA . ILE A 1 97 ? -21.034 12.780 -10.900 1.00 29.89 97 ILE A CA 1
ATOM 790 C C . ILE A 1 97 ? -20.151 13.939 -11.335 1.00 28.92 97 ILE A C 1
ATOM 791 O O . ILE A 1 97 ? -20.488 15.098 -11.106 1.00 29.00 97 ILE A O 1
ATOM 796 N N . LEU A 1 98 ? -19.035 13.636 -11.989 1.00 29.54 98 LEU A N 1
ATOM 797 C CA . LEU A 1 98 ? -18.144 14.698 -12.453 1.00 29.46 98 LEU A CA 1
ATOM 798 C C . LEU A 1 98 ? -18.851 15.651 -13.423 1.00 29.74 98 LEU A C 1
ATOM 799 O O . LEU A 1 98 ? -18.717 16.867 -13.297 1.00 29.55 98 LEU A O 1
ATOM 804 N N . GLU A 1 99 ? -19.631 15.107 -14.360 1.00 31.83 99 GLU A N 1
ATOM 805 C CA . GLU A 1 99 ? -20.354 15.930 -15.339 1.00 33.96 99 GLU A CA 1
ATOM 806 C C . GLU A 1 99 ? -21.416 16.813 -14.689 1.00 32.96 99 GLU A C 1
ATOM 807 O O . GLU A 1 99 ? -21.538 17.994 -15.023 1.00 32.29 99 GLU A O 1
ATOM 813 N N . VAL A 1 100 ? -22.177 16.236 -13.759 1.00 32.94 100 VAL A N 1
ATOM 814 C CA . VAL A 1 100 ? -23.224 16.971 -13.044 1.00 32.50 100 VAL A CA 1
ATOM 815 C C . VAL A 1 100 ? -22.557 18.098 -12.274 1.00 32.42 100 VAL A C 1
ATOM 816 O O . VAL A 1 100 ? -23.062 19.218 -12.235 1.00 31.27 100 VAL A O 1
ATOM 820 N N . LEU A 1 101 ? -21.417 17.796 -11.654 1.00 33.35 101 LEU A N 1
ATOM 821 C CA . LEU A 1 101 ? -20.686 18.812 -10.907 1.00 33.65 101 LEU A CA 1
ATOM 822 C C . LEU A 1 101 ? -20.169 19.857 -11.882 1.00 33.75 101 LEU A C 1
ATOM 823 O O . LEU A 1 101 ? -20.095 21.034 -11.543 1.00 34.49 101 LEU A O 1
ATOM 828 N N . GLU A 1 102 ? -19.810 19.431 -13.093 1.00 33.97 102 GLU A N 1
ATOM 829 C CA . GLU A 1 102 ? -19.314 20.372 -14.097 1.00 34.29 102 GLU A CA 1
ATOM 830 C C . GLU A 1 102 ? -20.446 21.289 -14.532 1.00 32.52 102 GLU A C 1
ATOM 831 O O . GLU A 1 102 ? -20.254 22.500 -14.617 1.00 31.03 102 GLU A O 1
ATOM 837 N N . LYS A 1 103 ? -21.624 20.718 -14.791 1.00 31.99 103 LYS A N 1
ATOM 838 C CA . LYS A 1 103 ? -22.785 21.518 -15.190 1.00 33.65 103 LYS A CA 1
ATOM 839 C C . LYS A 1 103 ? -23.187 22.461 -14.060 1.00 33.02 103 LYS A C 1
ATOM 840 O O . LYS A 1 103 ? -23.407 23.644 -14.282 1.00 34.40 103 LYS A O 1
ATOM 846 N N . THR A 1 104 ? -23.290 21.922 -12.847 1.00 31.77 104 THR A N 1
ATOM 847 C CA . THR A 1 104 ? -23.678 22.701 -11.674 1.00 28.99 104 THR A CA 1
ATOM 848 C C . THR A 1 104 ? -22.797 23.931 -11.507 1.00 29.11 104 THR A C 1
ATOM 849 O O . THR A 1 104 ? -23.299 25.054 -11.398 1.00 28.05 104 THR A O 1
ATOM 861 N N . GLN A 1 106 ? -21.067 25.474 -13.637 1.00 32.33 106 GLN A N 1
ATOM 862 C CA . GLN A 1 106 ? -21.277 26.404 -14.735 1.00 34.48 106 GLN A CA 1
ATOM 863 C C . GLN A 1 106 ? -22.527 27.264 -14.526 1.00 36.09 106 GLN A C 1
ATOM 864 O O . GLN A 1 106 ? -22.500 28.469 -14.789 1.00 36.84 106 GLN A O 1
ATOM 870 N N . ASP A 1 107 ? -23.612 26.654 -14.037 1.00 37.24 107 ASP A N 1
ATOM 871 C CA . ASP A 1 107 ? -24.852 27.378 -13.767 1.00 34.97 107 ASP A CA 1
ATOM 872 C C . ASP A 1 107 ? -24.666 28.339 -12.607 1.00 33.51 107 ASP A C 1
ATOM 873 O O . ASP A 1 107 ? -25.290 29.398 -12.571 1.00 33.80 107 ASP A O 1
ATOM 878 N N . VAL A 1 108 ? -23.811 27.963 -11.657 1.00 32.83 108 VAL A N 1
ATOM 879 C CA . VAL A 1 108 ? -23.523 28.800 -10.491 1.00 31.30 108 VAL A CA 1
ATOM 880 C C . VAL A 1 108 ? -22.939 30.131 -10.964 1.00 33.50 108 VAL A C 1
ATOM 881 O O . VAL A 1 108 ? -23.164 31.172 -10.343 1.00 34.28 108 VAL A O 1
ATOM 885 N N . LEU A 1 109 ? -22.200 30.100 -12.074 1.00 35.00 109 LEU A N 1
ATOM 886 C CA . LEU A 1 109 ? -21.591 31.316 -12.619 1.00 34.61 109 LEU A CA 1
ATOM 887 C C . LEU A 1 109 ? -22.620 32.203 -13.328 1.00 35.09 109 LEU A C 1
ATOM 888 O O . LEU A 1 109 ? -22.380 33.388 -13.537 1.00 35.23 109 LEU A O 1
ATOM 893 N N . LYS A 1 110 ? -23.769 31.631 -13.681 1.00 35.04 110 LYS A N 1
ATOM 894 C CA . LYS A 1 110 ? -24.841 32.377 -14.331 1.00 35.34 110 LYS A CA 1
ATOM 895 C C . LYS A 1 110 ? -25.902 32.828 -13.309 1.00 35.49 110 LYS A C 1
ATOM 896 O O . LYS A 1 110 ? -26.844 33.543 -13.656 1.00 35.83 110 LYS A O 1
ATOM 902 N N . ALA A 1 111 ? -25.754 32.406 -12.055 1.00 34.62 111 ALA A N 1
ATOM 903 C CA . ALA A 1 111 ? -26.706 32.764 -10.998 1.00 34.11 111 ALA A CA 1
ATOM 904 C C . ALA A 1 111 ? -26.731 34.260 -10.728 1.00 34.21 111 ALA A C 1
ATOM 905 O O . ALA A 1 111 ? -25.693 34.907 -10.724 1.00 35.05 111 ALA A O 1
ATOM 907 N N . LYS A 1 112 ? -27.917 34.807 -10.484 1.00 34.91 112 LYS A N 1
ATOM 908 C CA . LYS A 1 112 ? -28.050 36.236 -10.234 1.00 35.93 112 LYS A CA 1
ATOM 909 C C . LYS A 1 112 ? -28.167 36.576 -8.746 1.00 35.54 112 LYS A C 1
ATOM 910 O O . LYS A 1 112 ? -27.920 37.710 -8.330 1.00 35.46 112 LYS A O 1
ATOM 916 N N . GLU A 1 113 ? -28.526 35.582 -7.943 1.00 33.04 113 GLU A N 1
ATOM 917 C CA . GLU A 1 113 ? -28.654 35.768 -6.501 1.00 31.01 113 GLU A CA 1
ATOM 918 C C . GLU A 1 113 ? -28.308 34.452 -5.814 1.00 29.64 113 GLU A C 1
ATOM 919 O O . GLU A 1 113 ? -28.344 33.382 -6.435 1.00 27.44 113 GLU A O 1
ATOM 925 N N . VAL A 1 114 ? -27.959 34.531 -4.536 1.00 26.64 114 VAL A N 1
ATOM 926 C CA . VAL A 1 114 ? -27.709 33.319 -3.792 1.00 25.26 114 VAL A CA 1
ATOM 927 C C . VAL A 1 114 ? -29.155 32.994 -3.412 1.00 24.76 114 VAL A C 1
ATOM 928 O O . VAL A 1 114 ? -29.851 33.827 -2.815 1.00 24.93 114 VAL A O 1
ATOM 932 N N . PRO A 1 115 ? -29.646 31.808 -3.791 1.00 23.20 115 PRO A N 1
ATOM 933 C CA . PRO A 1 115 ? -31.032 31.491 -3.435 1.00 23.92 115 PRO A CA 1
ATOM 934 C C . PRO A 1 115 ? -31.245 31.276 -1.952 1.00 23.81 115 PRO A C 1
ATOM 935 O O . PRO A 1 115 ? -30.419 30.665 -1.280 1.00 26.63 115 PRO A O 1
ATOM 939 N N . ALA A 1 116 ? -32.360 31.785 -1.452 1.00 23.84 116 ALA A N 1
ATOM 940 C CA . ALA A 1 116 ? -32.728 31.622 -0.059 1.00 25.20 116 ALA A CA 1
ATOM 941 C C . ALA A 1 116 ? -31.800 32.323 0.925 1.00 27.15 116 ALA A C 1
ATOM 942 O O . ALA A 1 116 ? -31.627 31.865 2.047 1.00 27.95 116 ALA A O 1
ATOM 944 N N . SER A 1 117 ? -31.205 33.440 0.514 1.00 27.69 117 SER A N 1
ATOM 945 C CA . SER A 1 117 ? -30.332 34.178 1.413 1.00 25.51 117 SER A CA 1
ATOM 946 C C . SER A 1 117 ? -31.119 35.225 2.198 1.00 27.00 117 SER A C 1
ATOM 947 O O . SER A 1 117 ? -30.778 36.400 2.181 1.00 28.92 117 SER A O 1
ATOM 950 N N . ASN A 1 118 ? -32.177 34.797 2.880 1.00 26.71 118 ASN A N 1
ATOM 951 C CA . ASN A 1 118 ? -33.003 35.712 3.677 1.00 25.02 118 ASN A CA 1
ATOM 952 C C . ASN A 1 118 ? -33.307 35.068 5.042 1.00 23.42 118 ASN A C 1
ATOM 953 O O . ASN A 1 118 ? -33.087 33.877 5.217 1.00 20.92 118 ASN A O 1
ATOM 958 N N . GLU A 1 119 ? -33.821 35.846 5.990 1.00 23.08 119 GLU A N 1
ATOM 959 C CA . GLU A 1 119 ? -34.058 35.342 7.340 1.00 27.13 119 GLU A CA 1
ATOM 960 C C . GLU A 1 119 ? -35.149 34.294 7.495 1.00 26.46 119 GLU A C 1
ATOM 961 O O . GLU A 1 119 ? -35.200 33.606 8.510 1.00 26.73 119 GLU A O 1
ATOM 967 N N . LYS A 1 120 ? -36.005 34.153 6.493 1.00 24.65 120 LYS A N 1
ATOM 968 C CA . LYS A 1 120 ? -37.043 33.141 6.564 1.00 25.08 120 LYS A CA 1
ATOM 969 C C . LYS A 1 120 ? -36.520 31.785 6.117 1.00 25.00 120 LYS A C 1
ATOM 970 O O . LYS A 1 120 ? -36.986 30.765 6.603 1.00 26.17 120 LYS A O 1
ATOM 976 N N . GLN A 1 121 ? -35.538 31.749 5.223 1.00 23.74 121 GLN A N 1
ATOM 977 C CA . GLN A 1 121 ? -35.073 30.448 4.734 1.00 26.39 121 GLN A CA 1
ATOM 978 C C . GLN A 1 121 ? -33.613 30.109 5.026 1.00 26.27 121 GLN A C 1
ATOM 979 O O . GLN A 1 121 ? -33.093 29.097 4.550 1.00 25.94 121 GLN A O 1
ATOM 985 N N . CYS A 1 122 ? -32.965 30.939 5.829 1.00 26.04 122 CYS A N 1
ATOM 986 C CA . CYS A 1 122 ? -31.556 30.740 6.138 1.00 26.97 122 CYS A CA 1
ATOM 987 C C . CYS A 1 122 ? -31.288 31.119 7.591 1.00 25.09 122 CYS A C 1
ATOM 988 O O . CYS A 1 122 ? -31.877 32.061 8.094 1.00 26.04 122 CYS A O 1
ATOM 991 N N . GLY A 1 123 ? -30.416 30.368 8.251 1.00 24.96 123 GLY A N 1
ATOM 992 C CA . GLY A 1 123 ? -30.088 30.628 9.644 1.00 26.10 123 GLY A CA 1
ATOM 993 C C . GLY A 1 123 ? -29.136 31.790 9.905 1.00 25.87 123 GLY A C 1
ATOM 994 O O . GLY A 1 123 ? -28.996 32.215 11.055 1.00 25.41 123 GLY A O 1
ATOM 995 N N . TRP A 1 124 ? -28.451 32.275 8.869 1.00 25.32 124 TRP A N 1
ATOM 996 C CA . TRP A 1 124 ? -27.550 33.439 8.993 1.00 26.03 124 TRP A CA 1
ATOM 997 C C . TRP A 1 124 ? -27.581 34.163 7.644 1.00 25.84 124 TRP A C 1
ATOM 998 O O . TRP A 1 124 ? -26.591 34.184 6.905 1.00 26.33 124 TRP A O 1
ATOM 1009 N N . ALA A 1 125 ? -28.736 34.758 7.344 1.00 25.57 125 ALA A N 1
ATOM 1010 C CA . ALA A 1 125 ? -28.982 35.429 6.071 1.00 27.49 125 ALA A CA 1
ATOM 1011 C C . ALA A 1 125 ? -27.983 36.490 5.639 1.00 29.40 125 ALA A C 1
ATOM 1012 O O . ALA A 1 125 ? -27.692 36.620 4.447 1.00 27.71 125 ALA A O 1
ATOM 1014 N N . ALA A 1 126 ? -27.464 37.250 6.596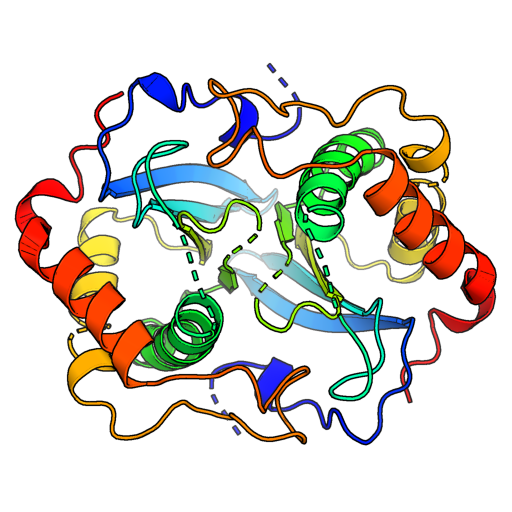 1.00 30.53 126 ALA A N 1
ATOM 1015 C CA . ALA A 1 126 ? -26.497 38.292 6.279 1.00 31.82 126 ALA A CA 1
ATOM 1016 C C . ALA A 1 126 ? -25.137 37.761 5.815 1.00 31.08 126 ALA A C 1
ATOM 1017 O O . ALA A 1 126 ? -24.430 38.437 5.077 1.00 33.21 126 ALA A O 1
ATOM 1019 N N . ASN A 1 127 ? -24.775 36.554 6.234 1.00 31.42 127 ASN A N 1
ATOM 1020 C CA . ASN A 1 127 ? -23.471 35.983 5.886 1.00 30.61 127 ASN A CA 1
ATOM 1021 C C . ASN A 1 127 ? -23.419 35.297 4.528 1.00 30.47 127 ASN A C 1
ATOM 1022 O O . ASN A 1 127 ? -23.336 34.077 4.438 1.00 30.92 127 ASN A O 1
ATOM 1027 N N . HIS A 1 128 ? -23.436 36.093 3.469 1.00 30.00 128 HIS A N 1
ATOM 1028 C CA . HIS A 1 128 ? -23.399 35.565 2.108 1.00 30.97 128 HIS A CA 1
ATOM 1029 C C . HIS A 1 128 ? -22.638 36.478 1.145 1.00 31.24 128 HIS A C 1
ATOM 1030 O O . HIS A 1 128 ? -22.366 37.643 1.443 1.00 31.84 128 HIS A O 1
ATOM 1037 N N . THR A 1 129 ? -22.316 35.930 -0.020 1.00 30.52 129 THR A N 1
ATOM 1038 C CA . THR A 1 129 ? -21.680 36.680 -1.093 1.00 30.58 129 THR A CA 1
ATOM 1039 C C . THR A 1 129 ? -21.742 35.856 -2.374 1.00 29.77 129 THR A C 1
ATOM 1040 O O . THR A 1 129 ? -21.118 34.794 -2.481 1.00 28.96 129 THR A O 1
ATOM 1044 N N . LEU A 1 130 ? -22.516 36.343 -3.339 1.00 29.89 130 LEU A N 1
ATOM 1045 C CA . LEU A 1 130 ? -22.670 35.653 -4.618 1.00 30.31 130 LEU A CA 1
ATOM 1046 C C . LEU A 1 130 ? -21.331 35.596 -5.329 1.00 30.80 130 LEU A C 1
ATOM 1047 O O . LEU A 1 130 ? -20.904 34.538 -5.779 1.00 30.43 130 LEU A O 1
ATOM 1052 N N . GLU A 1 131 ? -20.670 36.750 -5.419 1.00 33.85 131 GLU A N 1
ATOM 1053 C CA . GLU A 1 131 ? -19.382 36.853 -6.089 1.00 34.06 131 GLU A CA 1
ATOM 1054 C C . GLU A 1 131 ? -18.390 35.885 -5.438 1.00 31.93 131 GLU A C 1
ATOM 1055 O O . GLU A 1 131 ? -17.713 35.128 -6.130 1.00 30.99 131 GLU A O 1
ATOM 1061 N N . GLY A 1 132 ? -18.303 35.906 -4.113 1.00 30.70 132 GLY A N 1
ATOM 1062 C CA . GLY A 1 132 ? -17.391 34.994 -3.437 1.00 33.00 132 GLY A CA 1
ATOM 1063 C C . GLY A 1 132 ? -17.638 33.550 -3.872 1.00 34.33 132 GLY A C 1
ATOM 1064 O O . GLY A 1 132 ? -16.711 32.832 -4.233 1.00 33.89 132 GLY A O 1
ATOM 1065 N N . ALA A 1 133 ? -18.900 33.130 -3.852 1.00 33.55 133 ALA A N 1
ATOM 1066 C CA . ALA A 1 133 ? -19.253 31.777 -4.257 1.00 33.77 133 ALA A CA 1
ATOM 1067 C C . ALA A 1 133 ? -18.884 31.517 -5.711 1.00 33.01 133 ALA A C 1
ATOM 1068 O O . ALA A 1 133 ? -18.388 30.441 -6.051 1.00 32.41 133 ALA A O 1
ATOM 1070 N N . GLN A 1 134 ? -19.131 32.498 -6.572 1.00 33.11 134 GLN A N 1
ATOM 1071 C CA . GLN A 1 134 ? -18.805 32.346 -7.986 1.00 33.72 134 GLN A CA 1
ATOM 1072 C C . GLN A 1 134 ? -17.298 32.270 -8.233 1.00 33.87 134 GLN A C 1
ATOM 1073 O O . GLN A 1 134 ? -16.862 31.689 -9.234 1.00 36.19 134 GLN A O 1
ATOM 1079 N N . ASN A 1 135 ? -16.505 32.856 -7.333 1.00 34.51 135 ASN A N 1
ATOM 1080 C CA . ASN A 1 135 ? -15.040 32.809 -7.450 1.00 34.89 135 ASN A CA 1
ATOM 1081 C C . ASN A 1 135 ? -14.533 31.399 -7.117 1.00 35.65 135 ASN A C 1
ATOM 1082 O O . ASN A 1 135 ? -13.572 30.919 -7.722 1.00 37.33 135 ASN A O 1
ATOM 1087 N N . LEU A 1 136 ? -15.161 30.741 -6.143 1.00 34.09 136 LEU A N 1
ATOM 1088 C CA . LEU A 1 136 ? -14.762 29.378 -5.800 1.00 33.91 136 LEU A CA 1
ATOM 1089 C C . LEU A 1 136 ? -15.234 28.461 -6.932 1.00 34.07 136 LEU A C 1
ATOM 1090 O O . LEU A 1 136 ? -14.574 27.472 -7.284 1.00 33.66 136 LEU A O 1
ATOM 1095 N N . ALA A 1 137 ? -16.383 28.788 -7.507 1.00 33.26 137 ALA A N 1
ATOM 1096 C CA . ALA A 1 137 ? -16.906 27.964 -8.582 1.00 36.05 137 ALA A CA 1
ATOM 1097 C C . ALA A 1 137 ? -16.021 28.080 -9.829 1.00 36.30 137 ALA A C 1
ATOM 1098 O O . ALA A 1 137 ? -15.765 27.090 -10.510 1.00 37.00 137 ALA A O 1
ATOM 1100 N N . ARG A 1 138 ? -15.538 29.281 -10.125 1.00 38.12 138 ARG A N 1
ATOM 1101 C CA . ARG A 1 138 ? -14.682 29.450 -11.298 1.00 38.67 138 ARG A CA 1
ATOM 1102 C C . ARG A 1 138 ? -13.336 28.742 -11.113 1.00 36.91 138 ARG A C 1
ATOM 1103 O O . ARG A 1 138 ? -12.889 28.013 -12.000 1.00 35.28 138 ARG A O 1
ATOM 1111 N N . ALA A 1 139 ? -12.694 28.939 -9.964 1.00 34.53 139 ALA A N 1
ATOM 1112 C CA . ALA A 1 139 ? -11.411 28.269 -9.722 1.00 36.38 139 ALA A CA 1
ATOM 1113 C C . ALA A 1 139 ? -11.580 26.749 -9.839 1.00 35.06 139 ALA A C 1
ATOM 1114 O O . ALA A 1 139 ? -10.863 26.094 -10.600 1.00 35.92 139 ALA A O 1
ATOM 1116 N N . PHE A 1 140 ? -12.540 26.199 -9.097 1.00 33.29 140 PHE A N 1
ATOM 1117 C CA . PHE A 1 140 ? -12.803 24.762 -9.125 1.00 33.56 140 PHE A CA 1
ATOM 1118 C C . PHE A 1 140 ? -12.959 24.282 -10.552 1.00 34.43 140 PHE A C 1
ATOM 1119 O O . PHE A 1 140 ? -12.446 23.221 -10.925 1.00 34.79 140 PHE A O 1
ATOM 1127 N N . LEU A 1 141 ? -13.677 25.067 -11.347 1.00 34.73 141 LEU A N 1
ATOM 1128 C CA . LEU A 1 141 ? -13.898 24.724 -12.739 1.00 36.93 141 LEU A CA 1
ATOM 1129 C C . LEU A 1 141 ? -12.624 24.775 -13.586 1.00 39.21 141 LEU A C 1
ATOM 1130 O O . LEU A 1 141 ? -12.384 23.877 -14.395 1.00 40.52 141 LEU A O 1
ATOM 1135 N N . ASP A 1 142 ? -11.802 25.807 -13.405 1.00 41.06 142 ASP A N 1
ATOM 1136 C CA . ASP A 1 142 ? -10.572 25.922 -14.196 1.00 44.36 142 ASP A CA 1
ATOM 1137 C C . ASP A 1 142 ? -9.701 24.671 -14.110 1.00 45.29 142 ASP A C 1
ATOM 1138 O O . ASP A 1 142 ? -9.043 24.300 -15.086 1.00 45.50 142 ASP A O 1
ATOM 1143 N N . LYS A 1 143 ? -9.706 24.024 -12.944 1.00 44.94 143 LYS A N 1
ATOM 1144 C CA . LYS A 1 143 ? -8.906 22.823 -12.723 1.00 43.24 143 LYS A CA 1
ATOM 1145 C C . LYS A 1 143 ? -9.673 21.526 -12.922 1.00 42.65 143 LYS A C 1
ATOM 1146 O O . LYS A 1 143 ? -9.299 20.493 -12.375 1.00 42.00 143 LYS A O 1
ATOM 1152 N N . ARG A 1 144 ? -10.730 21.593 -13.729 1.00 43.30 144 ARG A N 1
ATOM 1153 C CA . ARG A 1 144 ? -11.581 20.446 -14.052 1.00 42.78 144 ARG A CA 1
ATOM 1154 C C . ARG A 1 144 ? -10.827 19.161 -14.433 1.00 42.93 144 ARG A C 1
ATOM 1155 O O . ARG A 1 144 ? -11.134 18.089 -13.923 1.00 44.30 144 ARG A O 1
ATOM 1163 N N . ALA A 1 145 ? -9.847 19.262 -15.327 1.00 43.38 145 ALA A N 1
ATOM 1164 C CA . ALA A 1 145 ? -9.084 18.083 -15.767 1.00 41.62 145 ALA A CA 1
ATOM 1165 C C . ALA A 1 145 ? -8.358 17.358 -14.634 1.00 41.09 145 ALA A C 1
ATOM 1166 O O . ALA A 1 145 ? -7.867 16.246 -14.812 1.00 41.33 145 ALA A O 1
ATOM 1168 N N . GLU A 1 146 ? -8.288 17.987 -13.471 1.00 41.27 146 GLU A N 1
ATOM 1169 C CA . GLU A 1 146 ? -7.618 17.385 -12.321 1.00 41.70 146 GLU A CA 1
ATOM 1170 C C . GLU A 1 146 ? -8.561 16.655 -11.367 1.00 40.04 146 GLU A C 1
ATOM 1171 O O . GLU A 1 146 ? -8.110 15.877 -10.529 1.00 39.56 146 GLU A O 1
ATOM 1177 N N . TRP A 1 147 ? -9.856 16.937 -11.471 1.00 37.31 147 TRP A N 1
ATOM 1178 C CA . TRP A 1 147 ? -10.832 16.354 -10.553 1.00 37.01 147 TRP A CA 1
ATOM 1179 C C . TRP A 1 147 ? -10.720 14.880 -10.220 1.00 36.52 147 TRP A C 1
ATOM 1180 O O . TRP A 1 147 ? -11.017 14.482 -9.097 1.00 37.56 147 TRP A O 1
ATOM 1191 N N . SER A 1 148 ? -10.300 14.064 -11.175 1.00 37.03 148 SER A N 1
ATOM 1192 C CA . SER A 1 148 ? -10.192 12.633 -10.918 1.00 39.91 148 SER A CA 1
ATOM 1193 C C . SER A 1 148 ? -8.851 12.181 -10.334 1.00 40.95 148 SER A C 1
ATOM 1194 O O . SER A 1 148 ? -8.658 10.999 -10.055 1.00 41.56 148 SER A O 1
ATOM 1197 N N . GLU A 1 149 ? -7.931 13.113 -10.131 1.00 42.97 149 GLU A N 1
ATOM 1198 C CA . GLU A 1 149 ? -6.629 12.760 -9.585 1.00 46.60 149 GLU A CA 1
ATOM 1199 C C . GLU A 1 149 ? -6.537 13.273 -8.147 1.00 47.39 149 GLU A C 1
ATOM 1200 O O . GLU A 1 149 ? -6.243 14.439 -7.898 1.00 48.23 149 GLU A O 1
ATOM 1206 N N . VAL A 1 150 ? -6.818 12.377 -7.203 1.00 46.87 150 VAL A N 1
ATOM 1207 C CA . VAL A 1 150 ? -6.815 12.697 -5.778 1.00 47.48 150 VAL A CA 1
ATOM 1208 C C . VAL A 1 150 ? -5.431 12.673 -5.124 1.00 48.76 150 VAL A C 1
ATOM 1209 O O . VAL A 1 150 ? -5.147 13.483 -4.238 1.00 47.81 150 VAL A O 1
ATOM 1213 N N . GLY A 1 151 ? -4.588 11.733 -5.545 1.00 49.75 151 GLY A N 1
ATOM 1214 C CA . GLY A 1 151 ? -3.249 11.619 -4.985 1.00 51.47 151 GLY A CA 1
ATOM 1215 C C . GLY A 1 151 ? -2.252 12.590 -5.597 1.00 52.16 151 GLY A C 1
ATOM 1216 O O . GLY A 1 151 ? -1.095 12.661 -5.116 1.00 52.54 151 GLY A O 1
ATOM 1225 N N . LYS B 1 2 ? -42.671 25.384 -3.627 1.00 37.67 2 LYS B N 1
ATOM 1226 C CA . LYS B 1 2 ? -41.906 24.381 -2.912 1.00 37.90 2 LYS B CA 1
ATOM 1227 C C . LYS B 1 2 ? -40.488 24.411 -3.439 1.00 35.41 2 LYS B C 1
ATOM 1228 O O . LYS B 1 2 ? -40.232 24.130 -4.607 1.00 35.86 2 LYS B O 1
ATOM 1242 N N . ASN B 1 4 ? -36.524 23.491 -3.903 1.00 33.09 4 ASN B N 1
ATOM 1243 C CA . ASN B 1 4 ? -35.754 22.330 -4.300 1.00 34.03 4 ASN B CA 1
ATOM 1244 C C . ASN B 1 4 ? -35.091 21.683 -3.086 1.00 32.36 4 ASN B C 1
ATOM 1245 O O . ASN B 1 4 ? -34.859 20.484 -3.051 1.00 31.94 4 ASN B O 1
ATOM 1250 N N . VAL B 1 5 ? -34.764 22.516 -2.107 1.00 30.75 5 VAL B N 1
ATOM 1251 C CA . VAL B 1 5 ? -34.077 22.100 -0.899 1.00 29.32 5 VAL B CA 1
ATOM 1252 C C . VAL B 1 5 ? -35.038 22.132 0.270 1.00 28.57 5 VAL B C 1
ATOM 1253 O O . VAL B 1 5 ? -35.726 23.113 0.474 1.00 29.49 5 VAL B O 1
ATOM 1257 N N . GLU B 1 6 ? -35.068 21.066 1.051 1.00 29.44 6 GLU B N 1
ATOM 1258 C CA . GLU B 1 6 ? -35.993 20.983 2.183 1.00 29.60 6 GLU B CA 1
ATOM 1259 C C . GLU B 1 6 ? -35.944 22.137 3.179 1.00 28.65 6 GLU B C 1
ATOM 1260 O O . GLU B 1 6 ? -36.980 22.743 3.485 1.00 29.36 6 GLU B O 1
ATOM 1266 N N . SER B 1 7 ? -34.758 22.453 3.687 1.00 26.34 7 SER B N 1
ATOM 1267 C CA . SER B 1 7 ? -34.661 23.518 4.669 1.00 26.41 7 SER B CA 1
ATOM 1268 C C . SER B 1 7 ? -35.086 24.902 4.174 1.00 26.58 7 SER B C 1
ATOM 1269 O O . SER B 1 7 ? -35.391 25.777 4.986 1.00 27.97 7 SER B O 1
ATOM 1272 N N . PHE B 1 8 ? -35.118 25.115 2.861 1.00 25.78 8 PHE B N 1
ATOM 1273 C CA . PHE B 1 8 ? -35.536 26.413 2.337 1.00 25.07 8 PHE B CA 1
ATOM 1274 C C . PHE B 1 8 ? -37.049 26.555 2.476 1.00 25.03 8 PHE B C 1
ATOM 1275 O O . PHE B 1 8 ? -37.615 27.614 2.201 1.00 25.95 8 PHE B O 1
ATOM 1283 N N . ASN B 1 9 ? -37.696 25.475 2.897 1.00 27.19 9 ASN B N 1
ATOM 1284 C CA . ASN B 1 9 ? -39.146 25.449 3.089 1.00 27.69 9 ASN B CA 1
ATOM 1285 C C . ASN B 1 9 ? -39.518 25.620 4.558 1.00 26.87 9 ASN B C 1
ATOM 1286 O O . ASN B 1 9 ? -40.692 25.712 4.901 1.00 27.81 9 ASN B O 1
ATOM 1291 N N . LEU B 1 10 ? -38.510 25.650 5.421 1.00 26.89 10 LEU B N 1
ATOM 1292 C CA . LEU B 1 10 ? -38.706 25.851 6.856 1.00 26.84 10 LEU B CA 1
ATOM 1293 C C . LEU B 1 10 ? -38.693 27.358 7.152 1.00 27.82 10 LEU B C 1
ATOM 1294 O O . LEU B 1 10 ? -37.803 28.074 6.708 1.00 28.60 10 LEU B O 1
ATOM 1299 N N . ASP B 1 11 ? -39.678 27.842 7.897 1.00 28.54 11 ASP B N 1
ATOM 1300 C CA . ASP B 1 11 ? -39.733 29.264 8.232 1.00 28.84 11 ASP B CA 1
ATOM 1301 C C . ASP B 1 11 ? -38.813 29.468 9.435 1.00 27.21 11 ASP B C 1
ATOM 1302 O O . ASP B 1 11 ? -39.211 29.257 10.583 1.00 27.27 11 ASP B O 1
ATOM 1307 N N . HIS B 1 12 ? -37.585 29.885 9.167 1.00 25.06 12 HIS B N 1
ATOM 1308 C CA . HIS B 1 12 ? -36.606 30.077 10.223 1.00 24.52 12 HIS B CA 1
ATOM 1309 C C . HIS B 1 12 ? -36.977 31.064 11.331 1.00 24.18 12 HIS B C 1
ATOM 1310 O O . HIS B 1 12 ? -36.451 30.962 12.435 1.00 22.75 12 HIS B O 1
ATOM 1317 N N . THR B 1 13 ? -37.890 31.993 11.054 1.00 25.11 13 THR B N 1
ATOM 1318 C CA . THR B 1 13 ? -38.285 32.976 12.056 1.00 26.85 13 THR B CA 1
ATOM 1319 C C . THR B 1 13 ? -39.242 32.424 13.127 1.00 29.46 13 THR B C 1
ATOM 1320 O O . THR B 1 13 ? -39.469 33.085 14.151 1.00 28.74 13 THR B O 1
ATOM 1324 N N . LYS B 1 14 ? -39.775 31.217 12.914 1.00 29.25 14 LYS B N 1
ATOM 1325 C CA . LYS B 1 14 ? -40.744 30.648 13.854 1.00 30.08 14 LYS B CA 1
ATOM 1326 C C . LYS B 1 14 ? -40.302 29.486 14.725 1.00 29.67 14 LYS B C 1
ATOM 1327 O O . LYS B 1 14 ? -41.028 29.068 15.617 1.00 31.18 14 LYS B O 1
ATOM 1333 N N . VAL B 1 15 ? -39.126 28.953 14.462 1.00 29.79 15 VAL B N 1
ATOM 1334 C CA . VAL B 1 15 ? -38.631 27.843 15.236 1.00 30.69 15 VAL B CA 1
ATOM 1335 C C . VAL B 1 15 ? -38.022 28.397 16.506 1.00 32.39 15 VAL B C 1
ATOM 1336 O O . VAL B 1 15 ? -37.634 29.562 16.556 1.00 32.97 15 VAL B O 1
ATOM 1340 N N . LYS B 1 16 ? -37.934 27.563 17.535 1.00 32.63 16 LYS B N 1
ATOM 1341 C CA . LYS B 1 16 ? -37.341 28.005 18.784 1.00 34.37 16 LYS B CA 1
ATOM 1342 C C . LYS B 1 16 ? -36.139 27.134 19.128 1.00 31.62 16 LYS B C 1
ATOM 1343 O O . LYS B 1 16 ? -36.285 26.022 19.593 1.00 32.42 16 LYS B O 1
ATOM 1349 N N . ALA B 1 17 ? -34.944 27.638 18.877 1.00 30.59 17 ALA B N 1
ATOM 1350 C CA . ALA B 1 17 ? -33.743 26.878 19.180 1.00 30.83 17 ALA B CA 1
ATOM 1351 C C . ALA B 1 17 ? -33.600 26.767 20.696 1.00 30.05 17 ALA B C 1
ATOM 1352 O O . ALA B 1 17 ? -34.022 27.662 21.423 1.00 30.49 17 ALA B O 1
ATOM 1354 N N . PRO B 1 18 ? -32.982 25.678 21.193 1.00 30.22 18 PRO B N 1
ATOM 1355 C CA . PRO B 1 18 ? -32.406 24.562 20.448 1.00 28.31 18 PRO B CA 1
ATOM 1356 C C . PRO B 1 18 ? -33.461 23.500 20.210 1.00 27.24 18 PRO B C 1
ATOM 1357 O O . PRO B 1 18 ? -34.402 23.367 20.990 1.00 27.30 18 PRO B O 1
ATOM 1361 N N . TYR B 1 19 ? -33.298 22.726 19.146 1.00 26.66 19 TYR B N 1
ATOM 1362 C CA . TYR B 1 19 ? -34.273 21.691 18.847 1.00 24.65 19 TYR B CA 1
ATOM 1363 C C . TYR B 1 19 ? -33.735 20.593 17.919 1.00 24.65 19 TYR B C 1
ATOM 1364 O O . TYR B 1 19 ? -32.657 20.714 17.341 1.00 23.75 19 TYR B O 1
ATOM 1373 N N . VAL B 1 20 ? -34.496 19.511 17.795 1.00 24.16 20 VAL B N 1
ATOM 1374 C CA . VAL B 1 20 ? -34.139 18.396 16.925 1.00 23.18 20 VAL B CA 1
ATOM 1375 C C . VAL B 1 20 ? -35.368 18.205 16.049 1.00 21.26 20 VAL B C 1
ATOM 1376 O O . VAL B 1 20 ? -36.411 17.782 16.519 1.00 21.39 20 VAL B O 1
ATOM 1380 N N . ARG B 1 21 ? -35.247 18.524 14.771 1.00 20.74 21 ARG B N 1
ATOM 1381 C CA . ARG B 1 21 ? -36.386 18.424 13.872 1.00 20.98 21 ARG B CA 1
ATOM 1382 C C . ARG B 1 21 ? -36.252 17.359 12.798 1.00 21.67 21 ARG B C 1
ATOM 1383 O O . ARG B 1 21 ? -35.183 17.179 12.219 1.00 21.31 21 ARG B O 1
ATOM 1391 N N . ILE B 1 22 ? -37.334 16.626 12.563 1.00 23.34 22 ILE B N 1
ATOM 1392 C CA . ILE B 1 22 ? -37.348 15.614 11.510 1.00 27.07 22 ILE B CA 1
ATOM 1393 C C . ILE B 1 22 ? -37.354 16.456 10.229 1.00 25.69 22 ILE B C 1
ATOM 1394 O O . ILE B 1 22 ? -38.401 16.952 9.813 1.00 24.72 22 ILE B O 1
ATOM 1399 N N . ALA B 1 23 ? -36.196 16.634 9.606 1.00 25.92 23 ALA B N 1
ATOM 1400 C CA . ALA B 1 23 ? -36.158 17.484 8.419 1.00 28.53 23 ALA B CA 1
ATOM 1401 C C . ALA B 1 23 ? -36.556 16.799 7.129 1.00 31.76 23 ALA B C 1
ATOM 1402 O O . ALA B 1 23 ? -37.009 17.460 6.205 1.00 33.88 23 ALA B O 1
ATOM 1404 N N . ASP B 1 24 ? -36.403 15.482 7.056 1.00 36.14 24 ASP B N 1
ATOM 1405 C CA . ASP B 1 24 ? -36.734 14.785 5.828 1.00 39.48 24 ASP B CA 1
ATOM 1406 C C . ASP B 1 24 ? -36.713 13.273 5.938 1.00 40.77 24 ASP B C 1
ATOM 1407 O O . ASP B 1 24 ? -35.925 12.701 6.687 1.00 40.55 24 ASP B O 1
ATOM 1412 N N . ARG B 1 25 ? -37.604 12.632 5.195 1.00 43.39 25 ARG B N 1
ATOM 1413 C CA . ARG B 1 25 ? -37.682 11.178 5.166 1.00 45.59 25 ARG B CA 1
ATOM 1414 C C . ARG B 1 25 ? -37.699 10.765 3.709 1.00 47.65 25 ARG B C 1
ATOM 1415 O O . ARG B 1 25 ? -38.547 11.195 2.931 1.00 48.41 25 ARG B O 1
ATOM 1423 N N . LYS B 1 26 ? -36.730 9.953 3.333 1.00 49.22 26 LYS B N 1
ATOM 1424 C CA . LYS B 1 26 ? -36.648 9.471 1.974 1.00 50.40 26 LYS B CA 1
ATOM 1425 C C . LYS B 1 26 ? -36.675 7.965 2.097 1.00 50.26 26 LYS B C 1
ATOM 1426 O O . LYS B 1 26 ? -36.001 7.388 2.948 1.00 49.11 26 LYS B O 1
ATOM 1432 N N . LYS B 1 27 ? -37.467 7.327 1.256 1.00 50.34 27 LYS B N 1
ATOM 1433 C CA . LYS B 1 27 ? -37.522 5.883 1.262 1.00 50.48 27 LYS B CA 1
ATOM 1434 C C . LYS B 1 27 ? -36.965 5.516 -0.099 1.00 48.35 27 LYS B C 1
ATOM 1435 O O . LYS B 1 27 ? -37.410 6.044 -1.110 1.00 49.45 27 LYS B O 1
ATOM 1441 N N . GLY B 1 28 ? -35.966 4.649 -0.134 1.00 47.50 28 GLY B N 1
ATOM 1442 C CA . GLY B 1 28 ? -35.398 4.265 -1.414 1.00 47.04 28 GLY B CA 1
ATOM 1443 C C . GLY B 1 28 ? -36.347 3.389 -2.219 1.00 46.11 28 GLY B C 1
ATOM 1444 O O . GLY B 1 28 ? -37.371 2.940 -1.701 1.00 45.21 28 GLY B O 1
ATOM 1445 N N . VAL B 1 29 ? -36.008 3.146 -3.483 1.00 44.83 29 VAL B N 1
ATOM 1446 C CA . VAL B 1 29 ? -36.827 2.308 -4.353 1.00 43.94 29 VAL B CA 1
ATOM 1447 C C . VAL B 1 29 ? -36.983 0.917 -3.728 1.00 43.28 29 VAL B C 1
ATOM 1448 O O . VAL B 1 29 ? -38.018 0.281 -3.878 1.00 43.05 29 VAL B O 1
ATOM 1452 N N . ASN B 1 30 ? -35.953 0.460 -3.020 1.00 43.35 30 ASN B N 1
ATOM 1453 C CA . ASN B 1 30 ? -35.975 -0.849 -2.360 1.00 43.30 30 ASN B CA 1
ATOM 1454 C C . ASN B 1 30 ? -36.638 -0.860 -0.978 1.00 43.29 30 ASN B C 1
ATOM 1455 O O . ASN B 1 30 ? -36.661 -1.893 -0.297 1.00 43.21 30 ASN B O 1
ATOM 1460 N N . GLY B 1 31 ? -37.159 0.282 -0.549 1.00 41.26 31 GLY B N 1
ATOM 1461 C CA . GLY B 1 31 ? -37.807 0.315 0.747 1.00 41.12 31 GLY B CA 1
ATOM 1462 C C . GLY B 1 31 ? -36.970 0.753 1.938 1.00 39.99 31 GLY B C 1
ATOM 1463 O O . GLY B 1 31 ? -37.520 0.937 3.023 1.00 41.10 31 GLY B O 1
ATOM 1464 N N . ASP B 1 32 ? -35.658 0.898 1.776 1.00 38.08 32 ASP B N 1
ATOM 1465 C CA . ASP B 1 32 ? -34.841 1.349 2.890 1.00 36.98 32 ASP B CA 1
ATOM 1466 C C . ASP B 1 32 ? -35.205 2.810 3.185 1.00 36.84 32 ASP B C 1
ATOM 1467 O O . ASP B 1 32 ? -35.454 3.615 2.281 1.00 35.81 32 ASP B O 1
ATOM 1472 N N . LEU B 1 33 ? -35.247 3.154 4.460 1.00 34.55 33 LEU B N 1
ATOM 1473 C CA . LEU B 1 33 ? -35.607 4.507 4.848 1.00 31.51 33 LEU B CA 1
ATOM 1474 C C . LEU B 1 33 ? -34.391 5.333 5.279 1.00 28.98 33 LEU B C 1
ATOM 1475 O O . LEU B 1 33 ? -33.548 4.868 6.037 1.00 30.35 33 LEU B O 1
ATOM 1480 N N . ILE B 1 34 ? -34.287 6.549 4.759 1.00 27.05 34 ILE B N 1
ATOM 1481 C CA . ILE B 1 34 ? -33.209 7.463 5.139 1.00 26.52 34 ILE B CA 1
ATOM 1482 C C . ILE B 1 34 ? -33.919 8.635 5.813 1.00 25.64 34 ILE B C 1
ATOM 1483 O O . ILE B 1 34 ? -34.848 9.207 5.254 1.00 27.04 34 ILE B O 1
ATOM 1488 N N . VAL B 1 35 ? -33.501 8.981 7.016 1.00 24.59 35 VAL B N 1
ATOM 1489 C CA . VAL B 1 35 ? -34.118 10.083 7.732 1.00 22.68 35 VAL B CA 1
ATOM 1490 C C . VAL B 1 35 ? -33.047 11.109 8.022 1.00 21.57 35 VAL B C 1
ATOM 1491 O O . VAL B 1 35 ? -31.926 10.765 8.345 1.00 22.10 35 VAL B O 1
ATOM 1495 N N . LYS B 1 36 ? -33.429 12.373 7.937 1.00 22.76 36 LYS B N 1
ATOM 1496 C CA . LYS B 1 36 ? -32.546 13.494 8.168 1.00 22.59 36 LYS B CA 1
ATOM 1497 C C . LYS B 1 36 ? -33.097 14.369 9.301 1.00 23.21 36 LYS B C 1
ATOM 1498 O O . LYS B 1 36 ? -34.284 14.744 9.301 1.00 22.57 36 LYS B O 1
ATOM 1504 N N . TYR B 1 37 ? -32.221 14.712 10.242 1.00 20.96 37 TYR B N 1
ATOM 1505 C CA . TYR B 1 37 ? -32.580 15.542 11.380 1.00 19.61 37 TYR B CA 1
ATOM 1506 C C . TYR B 1 37 ? -31.778 16.840 11.435 1.00 19.73 37 TYR B C 1
ATOM 1507 O O . TYR B 1 37 ? -30.534 16.849 11.324 1.00 17.26 37 TYR B O 1
ATOM 1516 N N . ASP B 1 38 ? -32.518 17.922 11.642 1.00 18.28 38 ASP B N 1
ATOM 1517 C CA . ASP B 1 38 ? -31.979 19.263 11.759 1.00 17.40 38 ASP B CA 1
ATOM 1518 C C . ASP B 1 38 ? -31.805 19.505 13.263 1.00 18.50 38 ASP B C 1
ATOM 1519 O O . ASP B 1 38 ? -32.761 19.818 13.962 1.00 15.42 38 ASP B O 1
ATOM 1524 N N . VAL B 1 39 ? -30.584 19.324 13.760 1.00 18.84 39 VAL B N 1
ATOM 1525 C CA . VAL B 1 39 ? -30.334 19.541 15.168 1.00 22.76 39 VAL B CA 1
ATOM 1526 C C . VAL B 1 39 ? -29.692 20.913 15.292 1.00 22.42 39 VAL B C 1
ATOM 1527 O O . VAL B 1 39 ? -28.497 21.116 15.087 1.00 23.54 39 VAL B O 1
ATOM 1531 N N . ARG B 1 40 ? -30.576 21.856 15.587 1.00 23.35 40 ARG B N 1
ATOM 1532 C CA . ARG B 1 40 ? -30.314 23.285 15.717 1.00 22.68 40 ARG B CA 1
ATOM 1533 C C . ARG B 1 40 ? -29.785 23.711 17.090 1.00 22.74 40 ARG B C 1
ATOM 1534 O O . ARG B 1 40 ? -30.480 23.560 18.098 1.00 23.55 40 ARG B O 1
ATOM 1542 N N . PHE B 1 41 ? -28.570 24.245 17.132 1.00 21.85 41 PHE B N 1
ATOM 1543 C CA . PHE B 1 41 ? -28.010 24.706 18.402 1.00 25.16 41 PHE B CA 1
ATOM 1544 C C . PHE B 1 41 ? -28.357 26.168 18.682 1.00 26.00 41 PHE B C 1
ATOM 1545 O O . PHE B 1 41 ? -28.778 26.503 19.778 1.00 25.87 41 PHE B O 1
ATOM 1553 N N . LYS B 1 42 ? -28.182 27.028 17.683 1.00 28.21 42 LYS B N 1
ATOM 1554 C CA . LYS B 1 42 ? -28.440 28.460 17.828 1.00 28.83 42 LYS B CA 1
ATOM 1555 C C . LYS B 1 42 ? -29.671 28.974 17.073 1.00 29.24 42 LYS B C 1
ATOM 1556 O O . LYS B 1 42 ? -30.021 28.460 16.006 1.00 31.60 42 LYS B O 1
ATOM 1562 N N . GLN B 1 43 ? -30.301 30.015 17.614 1.00 27.93 43 GLN B N 1
ATOM 1563 C CA . GLN B 1 43 ? -31.495 30.611 17.011 1.00 26.64 43 GLN B CA 1
ATOM 1564 C C . GLN B 1 43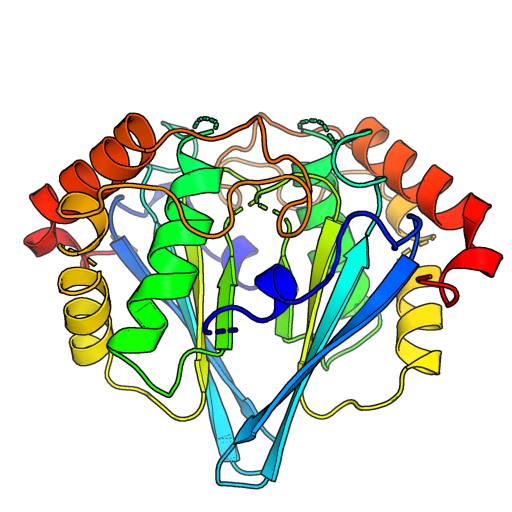 ? -31.152 31.311 15.694 1.00 26.01 43 GLN B C 1
ATOM 1565 O O . GLN B 1 43 ? -30.313 32.197 15.650 1.00 27.34 43 GLN B O 1
ATOM 1571 N N . PRO B 1 44 ? -31.795 30.904 14.596 1.00 25.85 44 PRO B N 1
ATOM 1572 C CA . PRO B 1 44 ? -31.573 31.482 13.267 1.00 26.51 44 PRO B CA 1
ATOM 1573 C C . PRO B 1 44 ? -31.517 33.011 13.233 1.00 28.00 44 PRO B C 1
ATOM 1574 O O . PRO B 1 44 ? -32.450 33.682 13.671 1.00 29.38 44 PRO B O 1
ATOM 1578 N N . ASN B 1 45 ? -30.416 33.549 12.712 1.00 30.02 45 ASN B N 1
ATOM 1579 C CA . ASN B 1 45 ? -30.222 34.993 12.572 1.00 30.64 45 ASN B CA 1
ATOM 1580 C C . ASN B 1 45 ? -30.199 35.753 13.881 1.00 32.95 45 ASN B C 1
ATOM 1581 O O . ASN B 1 45 ? -30.358 36.965 13.906 1.00 32.92 45 ASN B O 1
ATOM 1586 N N . ARG B 1 46 ? -30.010 35.039 14.977 1.00 35.59 46 ARG B N 1
ATOM 1587 C CA . ARG B 1 46 ? -29.965 35.680 16.270 1.00 37.61 46 ARG B CA 1
ATOM 1588 C C . ARG B 1 46 ? -28.658 35.316 16.947 1.00 37.22 46 ARG B C 1
ATOM 1589 O O . ARG B 1 46 ? -28.199 36.016 17.844 1.00 38.03 46 ARG B O 1
ATOM 1597 N N . ASP B 1 47 ? -28.056 34.219 16.503 1.00 36.21 47 ASP B N 1
ATOM 1598 C CA . ASP B 1 47 ? -26.821 33.741 17.095 1.00 37.30 47 ASP B CA 1
ATOM 1599 C C . ASP B 1 47 ? -26.178 32.709 16.180 1.00 38.47 47 ASP B C 1
ATOM 1600 O O . ASP B 1 47 ? -26.741 32.347 15.147 1.00 41.09 47 ASP B O 1
ATOM 1605 N N . HIS B 1 48 ? -25.003 32.223 16.566 1.00 38.08 48 HIS B N 1
ATOM 1606 C CA . HIS B 1 48 ? -24.291 31.241 15.761 1.00 39.06 48 HIS B CA 1
ATOM 1607 C C . HIS B 1 48 ? -23.061 30.686 16.489 1.00 38.74 48 HIS B C 1
ATOM 1608 O O . HIS B 1 48 ? -22.650 31.225 17.510 1.00 40.19 48 HIS B O 1
ATOM 1623 N N . ASP B 1 50 ? -18.997 29.834 16.638 1.00 36.30 50 ASP B N 1
ATOM 1624 C CA . ASP B 1 50 ? -17.773 30.257 15.958 1.00 36.55 50 ASP B CA 1
ATOM 1625 C C . ASP B 1 50 ? -17.197 28.991 15.347 1.00 34.42 50 ASP B C 1
ATOM 1626 O O . ASP B 1 50 ? -17.356 27.913 15.902 1.00 33.36 50 ASP B O 1
ATOM 1639 N N . PRO B 1 52 ? -14.208 27.491 15.168 1.00 35.09 52 PRO B N 1
ATOM 1640 C CA . PRO B 1 52 ? -13.382 26.518 15.899 1.00 33.36 52 PRO B CA 1
ATOM 1641 C C . PRO B 1 52 ? -14.206 25.572 16.780 1.00 32.27 52 PRO B C 1
ATOM 1642 O O . PRO B 1 52 ? -13.948 24.366 16.814 1.00 31.31 52 PRO B O 1
ATOM 1646 N N . SER B 1 53 ? -15.204 26.105 17.484 1.00 33.00 53 SER B N 1
ATOM 1647 C CA . SER B 1 53 ? -16.046 25.263 18.341 1.00 32.72 53 SER B CA 1
ATOM 1648 C C . SER B 1 53 ? -16.951 24.376 17.479 1.00 32.08 53 SER B C 1
ATOM 1649 O O . SER B 1 53 ? -17.170 23.209 17.800 1.00 32.40 53 SER B O 1
ATOM 1652 N N . LEU B 1 54 ? -17.477 24.941 16.392 1.00 29.74 54 LEU B N 1
ATOM 1653 C CA . LEU B 1 54 ? -18.343 24.197 15.480 1.00 28.81 54 LEU B CA 1
ATOM 1654 C C . LEU B 1 54 ? -17.562 23.030 14.878 1.00 29.95 54 LEU B C 1
ATOM 1655 O O . LEU B 1 54 ? -18.043 21.892 14.834 1.00 29.68 54 LEU B O 1
ATOM 1660 N N . HIS B 1 55 ? -16.354 23.335 14.417 1.00 29.88 55 HIS B N 1
ATOM 1661 C CA . HIS B 1 55 ? -15.466 22.353 13.815 1.00 29.40 55 HIS B CA 1
ATOM 1662 C C . HIS B 1 55 ? -15.114 21.213 14.766 1.00 30.48 55 HIS B C 1
ATOM 1663 O O . HIS B 1 55 ? -15.054 20.054 14.362 1.00 31.82 55 HIS B O 1
ATOM 1670 N N . SER B 1 56 ? -14.876 21.533 16.032 1.00 29.93 56 SER B N 1
ATOM 1671 C CA . SER B 1 56 ? -14.523 20.499 16.985 1.00 29.88 56 SER B CA 1
ATOM 1672 C C . SER B 1 56 ? -15.717 19.666 17.428 1.00 28.58 56 SER B C 1
ATOM 1673 O O . SER B 1 56 ? -15.600 18.457 17.639 1.00 28.35 56 SER B O 1
ATOM 1676 N N . LEU B 1 57 ? -16.868 20.306 17.574 1.00 27.27 57 LEU B N 1
ATOM 1677 C CA . LEU B 1 57 ? -18.050 19.568 17.992 1.00 27.08 57 LEU B CA 1
ATOM 1678 C C . LEU B 1 57 ? -18.438 18.594 16.868 1.00 26.99 57 LEU B C 1
ATOM 1679 O O . LEU B 1 57 ? -19.080 17.578 17.118 1.00 27.90 57 LEU B O 1
ATOM 1684 N N . GLU B 1 58 ? -18.024 18.906 15.639 1.00 25.56 58 GLU B N 1
ATOM 1685 C CA . GLU B 1 58 ? -18.300 18.053 14.490 1.00 26.55 58 GLU B CA 1
ATOM 1686 C C . GLU B 1 58 ? -17.464 16.773 14.585 1.00 26.20 58 GLU B C 1
ATOM 1687 O O . GLU B 1 58 ? -17.972 15.673 14.363 1.00 24.26 58 GLU B O 1
ATOM 1693 N N . HIS B 1 59 ? -16.179 16.922 14.903 1.00 26.88 59 HIS B N 1
ATOM 1694 C CA . HIS B 1 59 ? -15.294 15.764 15.040 1.00 28.02 59 HIS B CA 1
ATOM 1695 C C . HIS B 1 59 ? -15.760 14.898 16.195 1.00 28.27 59 HIS B C 1
ATOM 1696 O O . HIS B 1 59 ? -15.921 13.691 16.037 1.00 29.37 59 HIS B O 1
ATOM 1703 N N . LEU B 1 60 ? -15.976 15.533 17.348 1.00 27.54 60 LEU B N 1
ATOM 1704 C CA . LEU B 1 60 ? -16.402 14.852 18.568 1.00 27.57 60 LEU B CA 1
ATOM 1705 C C . LEU B 1 60 ? -17.718 14.085 18.443 1.00 27.13 60 LEU B C 1
ATOM 1706 O O . LEU B 1 60 ? -17.791 12.914 18.788 1.00 29.01 60 LEU B O 1
ATOM 1711 N N . VAL B 1 61 ? -18.766 14.748 17.979 1.00 27.25 61 VAL B N 1
ATOM 1712 C CA . VAL B 1 61 ? -20.052 14.091 17.825 1.00 27.64 61 VAL B CA 1
ATOM 1713 C C . VAL B 1 61 ? -20.009 13.047 16.712 1.00 27.51 61 VAL B C 1
ATOM 1714 O O . VAL B 1 61 ? -20.577 11.978 16.859 1.00 28.19 61 VAL B O 1
ATOM 1718 N N . ALA B 1 62 ? -19.330 13.357 15.609 1.00 27.19 62 ALA B N 1
ATOM 1719 C CA . ALA B 1 62 ? -19.240 12.429 14.482 1.00 28.26 62 ALA B CA 1
ATOM 1720 C C . ALA B 1 62 ? -18.638 11.111 14.932 1.00 29.21 62 ALA B C 1
ATOM 1721 O O . ALA B 1 62 ? -19.141 10.034 14.592 1.00 28.69 62 ALA B O 1
ATOM 1723 N N . GLU B 1 63 ? -17.563 11.208 15.704 1.00 30.44 63 GLU B N 1
ATOM 1724 C CA . GLU B 1 63 ? -16.868 10.041 16.217 1.00 35.09 63 GLU B CA 1
ATOM 1725 C C . GLU B 1 63 ? -17.643 9.332 17.323 1.00 34.31 63 GLU B C 1
ATOM 1726 O O . GLU B 1 63 ? -17.779 8.115 17.306 1.00 35.58 63 GLU B O 1
ATOM 1732 N N . ILE B 1 64 ? -18.153 10.098 18.282 1.00 33.46 64 ILE B N 1
ATOM 1733 C CA . ILE B 1 64 ? -18.873 9.526 19.421 1.00 31.44 64 ILE B CA 1
ATOM 1734 C C . ILE B 1 64 ? -20.268 8.952 19.162 1.00 30.90 64 ILE B C 1
ATOM 1735 O O . ILE B 1 64 ? -20.601 7.883 19.678 1.00 29.20 64 ILE B O 1
ATOM 1740 N N . ILE B 1 65 ? -21.086 9.642 18.375 1.00 28.97 65 ILE B N 1
ATOM 1741 C CA . ILE B 1 65 ? -22.426 9.143 18.132 1.00 29.22 65 ILE B CA 1
ATOM 1742 C C . ILE B 1 65 ? -22.351 7.728 17.576 1.00 30.57 65 ILE B C 1
ATOM 1743 O O . ILE B 1 65 ? -23.141 6.874 17.949 1.00 31.11 65 ILE B O 1
ATOM 1748 N N . ARG B 1 66 ? -21.368 7.469 16.722 1.00 31.96 66 ARG B N 1
ATOM 1749 C CA . ARG B 1 66 ? -21.201 6.140 16.145 1.00 33.33 66 ARG B CA 1
ATOM 1750 C C . ARG B 1 66 ? -20.756 5.062 17.149 1.00 35.60 66 ARG B C 1
ATOM 1751 O O . ARG B 1 66 ? -20.515 3.925 16.758 1.00 35.81 66 ARG B O 1
ATOM 1759 N N . ASN B 1 67 ? -20.634 5.410 18.430 1.00 37.46 67 ASN B N 1
ATOM 1760 C CA . ASN B 1 67 ? -20.281 4.418 19.453 1.00 37.60 67 ASN B CA 1
ATOM 1761 C C . ASN B 1 67 ? -21.600 3.968 20.032 1.00 38.66 67 ASN B C 1
ATOM 1762 O O . ASN B 1 67 ? -21.734 2.834 20.497 1.00 42.58 67 ASN B O 1
ATOM 1767 N N . HIS B 1 68 ? -22.579 4.871 20.003 1.00 37.61 68 HIS B N 1
ATOM 1768 C CA . HIS B 1 68 ? -23.908 4.607 20.545 1.00 35.39 68 HIS B CA 1
ATOM 1769 C C . HIS B 1 68 ? -24.946 4.196 19.490 1.00 34.48 68 HIS B C 1
ATOM 1770 O O . HIS B 1 68 ? -26.065 3.809 19.831 1.00 34.10 68 HIS B O 1
ATOM 1777 N N . ALA B 1 69 ? -24.589 4.278 18.210 1.00 34.13 69 ALA B N 1
ATOM 1778 C CA . ALA B 1 69 ? -25.522 3.901 17.148 1.00 32.96 69 ALA B CA 1
ATOM 1779 C C . ALA B 1 69 ? -24.828 3.292 15.933 1.00 32.98 69 ALA B C 1
ATOM 1780 O O . ALA B 1 69 ? -23.793 3.784 15.487 1.00 32.75 69 ALA B O 1
ATOM 1782 N N . ASN B 1 70 ? -25.413 2.229 15.390 1.00 32.46 70 ASN B N 1
ATOM 1783 C CA . ASN B 1 70 ? -24.854 1.569 14.214 1.00 32.34 70 ASN B CA 1
ATOM 1784 C C . ASN B 1 70 ? -25.512 2.069 12.916 1.00 31.59 70 ASN B C 1
ATOM 1785 O O . ASN B 1 70 ? -25.129 1.675 11.826 1.00 29.17 70 ASN B O 1
ATOM 1790 N N . TYR B 1 71 ? -26.478 2.964 13.036 1.00 30.59 71 TYR B N 1
ATOM 1791 C CA . TYR B 1 71 ? -27.206 3.440 11.862 1.00 29.78 71 TYR B CA 1
ATOM 1792 C C . TYR B 1 71 ? -26.950 4.856 11.382 1.00 29.07 71 TYR B C 1
ATOM 1793 O O . TYR B 1 71 ? -27.716 5.374 10.578 1.00 30.58 71 TYR B O 1
ATOM 1802 N N . VAL B 1 72 ? -25.897 5.492 11.866 1.00 28.63 72 VAL B N 1
ATOM 1803 C CA . VAL B 1 72 ? -25.603 6.857 11.447 1.00 28.01 72 VAL B CA 1
ATOM 1804 C C . VAL B 1 72 ? -24.904 6.896 10.095 1.00 28.21 72 VAL B C 1
ATOM 1805 O O . VAL B 1 72 ? -23.906 6.208 9.884 1.00 30.27 72 VAL B O 1
ATOM 1809 N N . VAL B 1 73 ? -25.432 7.713 9.190 1.00 27.24 73 VAL B N 1
ATOM 1810 C CA . VAL B 1 73 ? -24.884 7.875 7.849 1.00 25.14 73 VAL B CA 1
ATOM 1811 C C . VAL B 1 73 ? -23.974 9.099 7.801 1.00 26.53 73 VAL B C 1
ATOM 1812 O O . VAL B 1 73 ? -22.885 9.065 7.218 1.00 24.99 73 VAL B O 1
ATOM 1816 N N . ASP B 1 74 ? -24.408 10.182 8.438 1.00 27.62 74 ASP B N 1
ATOM 1817 C CA . ASP B 1 74 ? -23.619 11.407 8.415 1.00 27.77 74 ASP B CA 1
ATOM 1818 C C . ASP B 1 74 ? -23.953 12.398 9.535 1.00 26.37 74 ASP B C 1
ATOM 1819 O O . ASP B 1 74 ? -25.035 12.363 10.102 1.00 27.25 74 ASP B O 1
ATOM 1824 N N . TRP B 1 75 ? -22.993 13.259 9.858 1.00 25.76 75 TRP B N 1
ATOM 1825 C CA . TRP B 1 75 ? -23.158 14.336 10.836 1.00 25.83 75 TRP B CA 1
ATOM 1826 C C . TRP B 1 75 ? -22.357 15.484 10.218 1.00 25.96 75 TRP B C 1
ATOM 1827 O O . TRP B 1 75 ? -21.129 15.452 10.203 1.00 27.74 75 TRP B O 1
ATOM 1838 N N . SER B 1 76 ? -23.061 16.467 9.664 1.00 24.51 76 SER B N 1
ATOM 1839 C CA . SER B 1 76 ? -22.426 17.593 8.996 1.00 24.82 76 SER B CA 1
ATOM 1840 C C . SER B 1 76 ? -22.920 18.936 9.496 1.00 24.65 76 SER B C 1
ATOM 1841 O O . SER B 1 76 ? -24.108 19.115 9.761 1.00 25.13 76 SER B O 1
ATOM 1844 N N . PRO B 1 77 ? -22.012 19.909 9.617 1.00 23.93 77 PRO B N 1
ATOM 1845 C CA . PRO B 1 77 ? -22.425 21.225 10.091 1.00 24.85 77 PRO B CA 1
ATOM 1846 C C . PRO B 1 77 ? -23.134 21.973 8.974 1.00 25.49 77 PRO B C 1
ATOM 1847 O O . PRO B 1 77 ? -22.926 21.683 7.79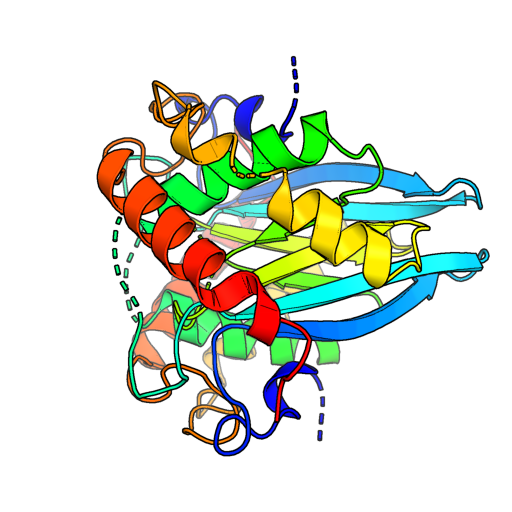5 1.00 26.87 77 PRO B O 1
ATOM 1859 N N . GLY B 1 79 ? -23.881 25.417 6.826 1.00 24.06 79 GLY B N 1
ATOM 1860 C CA . GLY B 1 79 ? -23.060 26.553 6.455 1.00 24.90 79 GLY B CA 1
ATOM 1861 C C . GLY B 1 79 ? -23.457 27.794 7.240 1.00 26.02 79 GLY B C 1
ATOM 1862 O O . GLY B 1 79 ? -22.660 28.715 7.420 1.00 26.41 79 GLY B O 1
ATOM 1863 N N . CYS B 1 80 ? -24.693 27.820 7.725 1.00 25.28 80 CYS B N 1
ATOM 1864 C CA . CYS B 1 80 ? -25.179 28.970 8.478 1.00 25.65 80 CYS B CA 1
ATOM 1865 C C . CYS B 1 80 ? -24.648 28.978 9.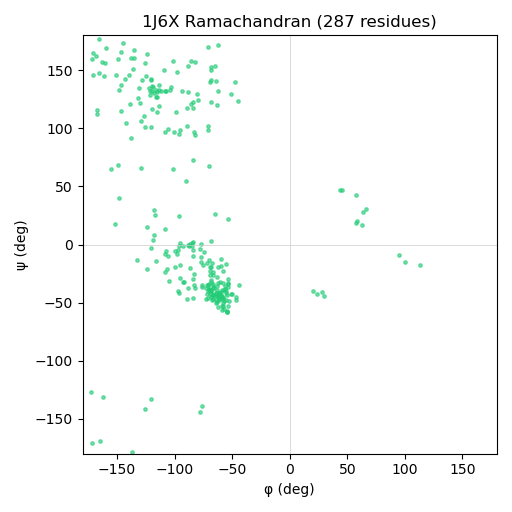912 1.00 26.17 80 CYS B C 1
ATOM 1866 O O . CYS B 1 80 ? -24.976 29.860 10.700 1.00 27.29 80 CYS B O 1
ATOM 1869 N N . GLN B 1 81 ? -23.835 27.984 10.251 1.00 26.35 81 GLN B N 1
ATOM 1870 C CA . GLN B 1 81 ? -23.244 27.886 11.581 1.00 25.01 81 GLN B CA 1
ATOM 1871 C C . GLN B 1 81 ? -24.230 27.834 12.748 1.00 26.60 81 GLN B C 1
ATOM 1872 O O . GLN B 1 81 ? -23.841 28.090 13.895 1.00 26.90 81 GLN B O 1
ATOM 1878 N N . THR B 1 82 ? -25.495 27.505 12.502 1.00 26.03 82 THR B N 1
ATOM 1879 C CA . THR B 1 82 ? -26.422 27.450 13.623 1.00 24.45 82 THR B CA 1
ATOM 1880 C C . THR B 1 82 ? -26.803 26.038 13.986 1.00 24.99 82 THR B C 1
ATOM 1881 O O . THR B 1 82 ? -27.501 25.823 14.968 1.00 26.86 82 THR B O 1
ATOM 1885 N N . GLY B 1 83 ? -26.362 25.064 13.201 1.00 25.23 83 GLY B N 1
ATOM 1886 C CA . GLY B 1 83 ? -26.729 23.698 13.516 1.00 24.54 83 GLY B CA 1
ATOM 1887 C C . GLY B 1 83 ? -26.028 22.638 12.704 1.00 23.48 83 GLY B C 1
ATOM 1888 O O . GLY B 1 83 ? -25.101 22.924 11.951 1.00 25.10 83 GLY B O 1
ATOM 1889 N N . PHE B 1 84 ? -26.490 21.407 12.854 1.00 23.31 84 PHE B N 1
ATOM 1890 C CA . PHE B 1 84 ? -25.924 20.268 12.145 1.00 24.66 84 PHE B CA 1
ATOM 1891 C C . PHE B 1 84 ? -27.021 19.356 11.599 1.00 23.75 84 PHE B C 1
ATOM 1892 O O . PHE B 1 84 ? -28.094 19.269 12.170 1.00 23.03 84 PHE B O 1
ATOM 1900 N N . TYR B 1 85 ? -26.732 18.666 10.504 1.00 23.10 85 TYR B N 1
ATOM 1901 C CA . TYR B 1 85 ? -27.666 17.704 9.965 1.00 22.92 85 TYR B CA 1
ATOM 1902 C C . TYR B 1 85 ? -27.154 16.320 10.347 1.00 22.96 85 TYR B C 1
ATOM 1903 O O . TYR B 1 85 ? -25.950 16.029 10.272 1.00 22.51 85 TYR B O 1
ATOM 1912 N N . LEU B 1 86 ? -28.070 15.474 10.797 1.00 22.46 86 LEU B N 1
ATOM 1913 C CA . LEU B 1 86 ? -27.739 14.110 11.167 1.00 22.63 86 LEU B CA 1
ATOM 1914 C C . LEU B 1 86 ? -28.544 13.246 10.206 1.00 24.89 86 LEU B C 1
ATOM 1915 O O . LEU B 1 86 ? -29.746 13.452 10.019 1.00 26.14 86 LEU B O 1
ATOM 1920 N N . THR B 1 87 ? -27.877 12.292 9.577 1.00 26.10 87 THR B N 1
ATOM 1921 C CA . THR B 1 87 ? -28.549 11.422 8.634 1.00 26.97 87 THR B CA 1
ATOM 1922 C C . THR B 1 87 ? -28.409 9.986 9.095 1.00 26.80 87 THR B C 1
ATOM 1923 O O . THR B 1 87 ? -27.305 9.532 9.399 1.00 25.14 87 THR B O 1
ATOM 1927 N N . VAL B 1 88 ? -29.536 9.284 9.169 1.00 26.84 88 VAL B N 1
ATOM 1928 C CA . VAL B 1 88 ? -29.538 7.877 9.560 1.00 27.84 88 VAL B CA 1
ATOM 1929 C C . VAL B 1 88 ? -30.216 7.038 8.466 1.00 27.31 88 VAL B C 1
ATOM 1930 O O . VAL B 1 88 ? -30.891 7.569 7.592 1.00 26.23 88 VAL B O 1
ATOM 1934 N N . LEU B 1 89 ? -30.005 5.730 8.505 1.00 29.07 89 LEU B N 1
ATOM 1935 C CA . LEU B 1 89 ? -30.585 4.812 7.526 1.00 30.36 89 LEU B CA 1
ATOM 1936 C C . LEU B 1 89 ? -31.235 3.652 8.272 1.00 30.36 89 LEU B C 1
ATOM 1937 O O . LEU B 1 89 ? -30.642 3.108 9.203 1.00 30.48 89 LEU B O 1
ATOM 1942 N N . ASN B 1 90 ? -32.444 3.282 7.866 1.00 29.68 90 ASN B N 1
ATOM 1943 C CA . ASN B 1 90 ? -33.168 2.181 8.492 1.00 31.94 90 ASN B CA 1
ATOM 1944 C C . ASN B 1 90 ? -33.414 2.339 10.009 1.00 32.78 90 ASN B C 1
ATOM 1945 O O . ASN B 1 90 ? -33.265 1.381 10.777 1.00 31.58 90 ASN B O 1
ATOM 1950 N N . HIS B 1 91 ? -33.786 3.551 10.426 1.00 33.20 91 HIS B N 1
ATOM 1951 C CA . HIS B 1 91 ? -34.102 3.851 11.823 1.00 34.51 91 HIS B CA 1
ATOM 1952 C C . HIS B 1 91 ? -35.161 4.930 11.814 1.00 35.81 91 HIS B C 1
ATOM 1953 O O . HIS B 1 91 ? -35.038 5.926 11.091 1.00 34.71 91 HIS B O 1
ATOM 1960 N N . ASP B 1 92 ? -36.210 4.747 12.609 1.00 36.92 92 ASP B N 1
ATOM 1961 C CA . ASP B 1 92 ? -37.269 5.720 12.573 1.00 38.07 92 ASP B CA 1
ATOM 1962 C C . ASP B 1 92 ? -38.016 5.947 13.894 1.00 37.54 92 ASP B C 1
ATOM 1963 O O . ASP B 1 92 ? -39.236 6.091 13.877 1.00 37.74 92 ASP B O 1
ATOM 1968 N N . ASN B 1 93 ? -37.306 5.979 15.025 1.00 36.01 93 ASN B N 1
ATOM 1969 C CA . ASN B 1 93 ? -37.936 6.295 16.286 1.00 34.39 93 ASN B CA 1
ATOM 1970 C C . ASN B 1 93 ? -37.273 7.602 16.697 1.00 30.44 93 ASN B C 1
ATOM 1971 O O . ASN B 1 93 ? -36.088 7.695 16.990 1.00 26.27 93 ASN B O 1
ATOM 1976 N N . TYR B 1 94 ? -38.092 8.641 16.711 1.00 29.41 94 TYR B N 1
ATOM 1977 C CA . TYR B 1 94 ? -37.642 9.989 17.068 1.00 27.24 94 TYR B CA 1
ATOM 1978 C C . TYR B 1 94 ? -37.038 9.984 18.478 1.00 27.60 94 TYR B C 1
ATOM 1979 O O . TYR B 1 94 ? -35.948 10.511 18.699 1.00 26.21 94 TYR B O 1
ATOM 1988 N N . THR B 1 95 ? -37.759 9.420 19.446 1.00 26.71 95 THR B N 1
ATOM 1989 C CA . THR B 1 95 ? -37.282 9.384 20.825 1.00 27.34 95 THR B CA 1
ATOM 1990 C C . THR B 1 95 ? -35.898 8.762 20.976 1.00 28.10 95 THR B C 1
ATOM 1991 O O . THR B 1 95 ? -35.065 9.282 21.712 1.00 29.16 95 THR B O 1
ATOM 1995 N N . GLU B 1 96 ? -35.634 7.648 20.298 1.00 29.18 96 GLU B N 1
ATOM 1996 C CA . GLU B 1 96 ? -34.314 7.017 20.413 1.00 29.71 96 GLU B CA 1
ATOM 1997 C C . GLU B 1 96 ? -33.197 7.929 19.894 1.00 28.49 96 GLU B C 1
ATOM 1998 O O . GLU B 1 96 ? -32.049 7.840 20.354 1.00 28.31 96 GLU B O 1
ATOM 2004 N N . ILE B 1 97 ? -33.535 8.805 18.949 1.00 26.09 97 ILE B N 1
ATOM 2005 C CA . ILE B 1 97 ? -32.556 9.738 18.396 1.00 27.27 97 ILE B CA 1
ATOM 2006 C C . ILE B 1 97 ? -32.204 10.776 19.455 1.00 27.57 97 ILE B C 1
ATOM 2007 O O . ILE B 1 97 ? -31.055 11.190 19.559 1.00 28.71 97 ILE B O 1
ATOM 2012 N N . LEU B 1 98 ? -33.191 11.212 20.235 1.00 27.61 98 LEU B N 1
ATOM 2013 C CA . LEU B 1 98 ? -32.906 12.178 21.282 1.00 28.11 98 LEU B CA 1
ATOM 2014 C C . LEU B 1 98 ? -32.029 11.532 22.355 1.00 29.22 98 LEU B C 1
ATOM 2015 O O . LEU B 1 98 ? -31.142 12.188 22.894 1.00 29.19 98 LEU B O 1
ATOM 2020 N N . GLU B 1 99 ? -32.260 10.253 22.663 1.00 30.25 99 GLU B N 1
ATOM 2021 C CA . GLU B 1 99 ? -31.442 9.588 23.682 1.00 31.58 99 GLU B CA 1
ATOM 2022 C C . GLU B 1 99 ? -30.042 9.352 23.171 1.00 30.76 99 GLU B C 1
ATOM 2023 O O . GLU B 1 99 ? -29.079 9.434 23.932 1.00 30.45 99 GLU B O 1
ATOM 2029 N N . VAL B 1 100 ? -29.914 9.061 21.883 1.00 28.93 100 VAL B N 1
ATOM 2030 C CA . VAL B 1 100 ? -28.582 8.851 21.330 1.00 27.68 100 VAL B CA 1
ATOM 2031 C C . VAL B 1 100 ? -27.823 10.177 21.379 1.00 26.49 100 VAL B C 1
ATOM 2032 O O . VAL B 1 100 ? -26.648 10.210 21.735 1.00 28.57 100 VAL B O 1
ATOM 2036 N N . LEU B 1 101 ? -28.491 11.270 21.013 1.00 26.19 101 LEU B N 1
ATOM 2037 C CA . LEU B 1 101 ? -27.854 12.591 21.037 1.00 26.42 101 LEU B CA 1
ATOM 2038 C C . LEU B 1 101 ? -27.478 12.969 22.458 1.00 26.59 101 LEU B C 1
ATOM 2039 O O . LEU B 1 101 ? -26.409 13.520 22.699 1.00 25.69 101 LEU B O 1
ATOM 2044 N N . GLU B 1 102 ? -28.379 12.676 23.391 1.00 28.86 102 GLU B N 1
ATOM 2045 C CA . GLU B 1 102 ? -28.154 12.947 24.806 1.00 32.18 102 GLU B CA 1
ATOM 2046 C C . GLU B 1 102 ? -26.899 12.212 25.282 1.00 32.76 102 GLU B C 1
ATOM 2047 O O . GLU B 1 102 ? -25.970 12.834 25.801 1.00 35.15 102 GLU B O 1
ATOM 2053 N N . LYS B 1 103 ? -26.863 10.893 25.109 1.00 33.12 103 LYS B N 1
ATOM 2054 C CA . LYS B 1 103 ? -25.682 10.129 25.511 1.00 33.64 103 LYS B CA 1
ATOM 2055 C C . LYS B 1 103 ? -24.452 10.704 24.819 1.00 33.46 103 LYS B C 1
ATOM 2056 O O . LYS B 1 103 ? -23.387 10.821 25.419 1.00 33.88 103 LYS B O 1
ATOM 2062 N N . THR B 1 104 ? -24.600 11.074 23.550 1.00 32.26 104 THR B N 1
ATOM 2063 C CA . THR B 1 104 ? -23.468 11.613 22.817 1.00 31.29 104 THR B CA 1
ATOM 2064 C C . THR B 1 104 ? -22.976 12.928 23.371 1.00 31.83 104 THR B C 1
ATOM 2065 O O . THR B 1 104 ? -21.772 13.127 23.492 1.00 31.83 104 THR B O 1
ATOM 2077 N N . GLN B 1 106 ? -23.261 14.010 26.390 1.00 37.36 106 GLN B N 1
ATOM 2078 C CA . GLN B 1 106 ? -22.629 13.742 27.667 1.00 39.20 106 GLN B CA 1
ATOM 2079 C C . GLN B 1 106 ? -21.178 13.287 27.490 1.00 40.46 106 GLN B C 1
ATOM 2080 O O . GLN B 1 106 ? -20.297 13.779 28.186 1.00 42.80 106 GLN B O 1
ATOM 2086 N N . ASP B 1 107 ? -20.908 12.384 26.549 1.00 40.64 107 ASP B N 1
ATOM 2087 C CA . ASP B 1 107 ? -19.530 11.922 26.337 1.00 40.09 107 ASP B CA 1
ATOM 2088 C C . ASP B 1 107 ? -18.620 12.991 25.749 1.00 38.87 107 ASP B C 1
ATOM 2089 O O . ASP B 1 107 ? -17.395 12.884 25.829 1.00 37.22 107 ASP B O 1
ATOM 2094 N N . VAL B 1 108 ? -19.214 14.017 25.146 1.00 38.14 108 VAL B N 1
ATOM 2095 C CA . VAL B 1 108 ? -18.427 15.103 24.574 1.00 37.37 108 VAL B CA 1
ATOM 2096 C C . VAL B 1 108 ? -17.805 15.883 25.736 1.00 37.87 108 VAL B C 1
ATOM 2097 O O . VAL B 1 108 ? -16.653 16.316 25.663 1.00 37.37 108 VAL B O 1
ATOM 2101 N N . LEU B 1 109 ? -18.584 16.044 26.805 1.00 39.87 109 LEU B N 1
ATOM 2102 C CA . LEU B 1 109 ? -18.149 16.762 28.006 1.00 42.66 109 LEU B CA 1
ATOM 2103 C C . LEU B 1 109 ? -17.050 16.012 28.767 1.00 44.10 109 LEU B C 1
ATOM 2104 O O . LEU B 1 109 ? -16.213 16.638 29.419 1.00 45.12 109 LEU B O 1
ATOM 2109 N N . LYS B 1 110 ? -17.065 14.681 28.689 1.00 44.93 110 LYS B N 1
ATOM 2110 C CA . LYS B 1 110 ? -16.060 13.852 29.349 1.00 45.07 110 LYS B CA 1
ATOM 2111 C C . LYS B 1 110 ? -14.849 13.685 28.449 1.00 46.19 110 LYS B C 1
ATOM 2112 O O . LYS B 1 110 ? -13.899 13.008 28.817 1.00 48.10 110 LYS B O 1
ATOM 2118 N N . ALA B 1 111 ? -14.877 14.292 27.266 1.00 46.87 111 ALA B N 1
ATOM 2119 C CA . ALA B 1 111 ? -13.756 14.182 26.338 1.00 46.27 111 ALA B CA 1
ATOM 2120 C C . ALA B 1 111 ? -12.521 14.849 26.928 1.00 46.91 111 ALA B C 1
ATOM 2121 O O . ALA B 1 111 ? -12.630 15.757 27.742 1.00 46.87 111 ALA B O 1
ATOM 2123 N N . LYS B 1 112 ? -11.348 14.400 26.503 1.00 47.77 112 LYS B N 1
ATOM 2124 C CA . LYS B 1 112 ? -10.089 14.943 26.991 1.00 48.49 112 LYS B CA 1
ATOM 2125 C C . LYS B 1 112 ? -9.336 15.489 25.798 1.00 48.70 112 LYS B C 1
ATOM 2126 O O . LYS B 1 112 ? -8.249 16.053 25.938 1.00 49.48 112 LYS B O 1
ATOM 2132 N N . GLU B 1 113 ? -9.915 15.321 24.617 1.00 47.41 113 GLU B N 1
ATOM 2133 C CA . GLU B 1 113 ? -9.261 15.776 23.402 1.00 46.71 113 GLU B CA 1
ATOM 2134 C C . GLU B 1 113 ? -10.212 15.753 22.213 1.00 44.60 113 GLU B C 1
ATOM 2135 O O . GLU B 1 113 ? -11.248 15.097 22.260 1.00 44.35 113 GLU B O 1
ATOM 2141 N N . VAL B 1 114 ? -9.863 16.470 21.148 1.00 42.86 114 VAL B N 1
ATOM 2142 C CA . VAL B 1 114 ? -10.698 16.459 19.951 1.00 41.67 114 VAL B CA 1
ATOM 2143 C C . VAL B 1 114 ? -10.071 15.480 18.948 1.00 40.20 114 VAL B C 1
ATOM 2144 O O . VAL B 1 114 ? -8.966 15.701 18.452 1.00 39.53 114 VAL B O 1
ATOM 2148 N N . PRO B 1 115 ? -10.781 14.375 18.652 1.00 39.13 115 PRO B N 1
ATOM 2149 C CA . PRO B 1 115 ? -10.393 13.296 17.737 1.00 39.04 115 PRO B CA 1
ATOM 2150 C C . PRO B 1 115 ? -9.871 13.741 16.382 1.00 39.17 115 PRO B C 1
ATOM 2151 O O . PRO B 1 115 ? -10.400 14.666 15.756 1.00 37.37 115 PRO B O 1
ATOM 2155 N N . ALA B 1 116 ? -8.836 13.043 15.937 1.00 39.41 116 ALA B N 1
ATOM 2156 C CA . ALA B 1 116 ? -8.216 13.291 14.655 1.00 41.27 116 ALA B CA 1
ATOM 2157 C C . ALA B 1 116 ? -8.016 14.770 14.378 1.00 41.88 116 ALA B C 1
ATOM 2158 O O . ALA B 1 116 ? -8.333 15.241 13.295 1.00 41.83 116 ALA B O 1
ATOM 2160 N N . SER B 1 117 ? -7.483 15.500 15.349 1.00 44.09 117 SER B N 1
ATOM 2161 C CA . SER B 1 117 ? -7.244 16.924 15.163 1.00 44.78 117 SER B CA 1
ATOM 2162 C C . SER B 1 117 ? -5.762 17.215 14.853 1.00 45.19 117 SER B C 1
ATOM 2163 O O . SER B 1 117 ? -5.067 17.895 15.626 1.00 45.56 117 SER B O 1
ATOM 2166 N N . ASN B 1 118 ? -5.297 16.725 13.709 1.00 44.19 118 ASN B N 1
ATOM 2167 C CA . ASN B 1 118 ? -3.928 16.900 13.261 1.00 44.26 118 ASN B CA 1
ATOM 2168 C C . ASN B 1 118 ? -4.017 17.028 11.738 1.00 44.92 118 ASN B C 1
ATOM 2169 O O . ASN B 1 118 ? -5.076 16.860 11.160 1.00 46.08 118 ASN B O 1
ATOM 2174 N N . GLU B 1 119 ? -2.900 17.336 11.102 1.00 45.66 119 GLU B N 1
ATOM 2175 C CA . GLU B 1 119 ? -2.857 17.529 9.660 1.00 47.22 119 GLU B CA 1
ATOM 2176 C C . GLU B 1 119 ? -3.030 16.276 8.803 1.00 47.30 119 GLU B C 1
ATOM 2177 O O . GLU B 1 119 ? -3.239 16.368 7.592 1.00 47.63 119 GLU B O 1
ATOM 2183 N N . LYS B 1 120 ? -2.935 15.104 9.419 1.00 47.09 120 LYS B N 1
ATOM 2184 C CA . LYS B 1 120 ? -3.096 13.864 8.671 1.00 46.81 120 LYS B CA 1
ATOM 2185 C C . LYS B 1 120 ? -4.565 13.528 8.507 1.00 44.18 120 LYS B C 1
ATOM 2186 O O . LYS B 1 120 ? -4.964 13.003 7.476 1.00 43.07 120 LYS B O 1
ATOM 2192 N N . GLN B 1 121 ? -5.365 13.843 9.519 1.00 41.81 121 GLN B N 1
ATOM 2193 C CA . GLN B 1 121 ? -6.782 13.504 9.486 1.00 41.26 121 GLN B CA 1
ATOM 2194 C C . GLN B 1 121 ? -7.739 14.693 9.507 1.00 40.43 121 GLN B C 1
ATOM 2195 O O . GLN B 1 121 ? -8.890 14.553 9.920 1.00 40.90 121 GLN B O 1
ATOM 2201 N N . CYS B 1 122 ? -7.285 15.851 9.045 1.00 39.88 122 CYS B N 1
ATOM 2202 C CA . CYS B 1 122 ? -8.124 17.041 9.088 1.00 38.90 122 CYS B CA 1
ATOM 2203 C C . CYS B 1 122 ? -7.606 18.101 8.118 1.00 38.52 122 CYS B C 1
ATOM 2204 O O . CYS B 1 122 ? -6.400 18.232 7.935 1.00 40.44 122 CYS B O 1
ATOM 2207 N N . GLY B 1 123 ? -8.518 18.855 7.505 1.00 38.31 123 GLY B N 1
ATOM 2208 C CA . GLY B 1 123 ? -8.133 19.864 6.529 1.00 36.52 123 GLY B CA 1
ATOM 2209 C C . GLY B 1 123 ? -7.718 21.207 7.086 1.00 36.72 123 GLY B C 1
ATOM 2210 O O . GLY B 1 123 ? -7.234 22.078 6.349 1.00 36.76 123 GLY B O 1
ATOM 2211 N N . TRP B 1 124 ? -7.943 21.385 8.383 1.00 36.18 124 TRP B N 1
ATOM 2212 C CA . TRP B 1 124 ? -7.577 22.608 9.093 1.00 35.84 124 TRP B CA 1
ATOM 2213 C C . TRP B 1 124 ? -7.412 22.232 10.566 1.00 35.03 124 TRP B C 1
ATOM 2214 O O . TRP B 1 124 ? -8.169 22.683 11.432 1.00 34.78 124 TRP B O 1
ATOM 2225 N N . ALA B 1 125 ? -6.415 21.390 10.824 1.00 33.99 125 ALA B N 1
ATOM 2226 C CA . ALA B 1 125 ? -6.111 20.870 12.154 1.00 34.44 125 ALA B CA 1
ATOM 2227 C C . ALA B 1 125 ? -5.921 21.934 13.219 1.00 34.16 125 ALA B C 1
ATOM 2228 O O . ALA B 1 125 ? -6.194 21.702 14.397 1.00 33.42 125 ALA B O 1
ATOM 2230 N N . ALA B 1 126 ? -5.444 23.100 12.805 1.00 35.84 126 ALA B N 1
ATOM 2231 C CA . ALA B 1 126 ? -5.199 24.179 13.748 1.00 35.04 126 ALA B CA 1
ATOM 2232 C C . ALA B 1 126 ? -6.489 24.757 14.306 1.00 35.04 126 ALA B C 1
ATOM 2233 O O . ALA B 1 126 ? -6.579 25.001 15.506 1.00 34.51 126 ALA B O 1
ATOM 2235 N N . ASN B 1 127 ? -7.486 24.949 13.437 1.00 35.01 127 ASN B N 1
ATOM 2236 C CA . ASN B 1 127 ? -8.773 25.541 13.821 1.00 35.75 127 ASN B CA 1
ATOM 2237 C C . ASN B 1 127 ? -9.661 24.658 14.703 1.00 36.33 127 ASN B C 1
ATOM 2238 O O . ASN B 1 127 ? -10.737 24.231 14.288 1.00 38.22 127 ASN B O 1
ATOM 2243 N N . HIS B 1 128 ? -9.225 24.414 15.928 1.00 35.48 128 HIS B N 1
ATOM 2244 C CA . HIS B 1 128 ? -9.970 23.561 16.845 1.00 36.75 128 HIS B CA 1
ATOM 2245 C C . HIS B 1 128 ? -10.023 24.087 18.280 1.00 36.73 128 HIS B C 1
ATOM 2246 O O . HIS B 1 128 ? -9.209 24.918 18.680 1.00 37.96 128 HIS B O 1
ATOM 2253 N N . THR B 1 129 ? -10.986 23.596 19.050 1.00 36.25 129 THR B N 1
ATOM 2254 C CA . THR B 1 129 ? -11.092 23.959 20.458 1.00 36.41 129 THR B CA 1
ATOM 2255 C C . THR B 1 129 ? -12.062 23.071 21.208 1.00 35.59 129 THR B C 1
ATOM 2256 O O . THR B 1 129 ? -13.255 23.058 20.929 1.00 34.76 129 THR B O 1
ATOM 2260 N N . LEU B 1 130 ? -11.528 22.329 22.168 1.00 36.40 130 LEU B N 1
ATOM 2261 C CA . LEU B 1 130 ? -12.318 21.421 22.979 1.00 38.60 130 LEU B CA 1
ATOM 2262 C C . LEU B 1 130 ? -13.262 22.144 23.928 1.00 39.52 130 LEU B C 1
ATOM 2263 O O . LEU B 1 130 ? -14.392 21.685 24.142 1.00 39.36 130 LEU B O 1
ATOM 2268 N N . GLU B 1 131 ? -12.794 23.255 24.506 1.00 39.01 131 GLU B N 1
ATOM 2269 C CA . GLU B 1 131 ? -13.600 24.030 25.455 1.00 39.76 131 GLU B CA 1
ATOM 2270 C C . GLU B 1 131 ? -14.862 24.582 24.788 1.00 36.96 131 GLU B C 1
ATOM 2271 O O . GLU B 1 131 ? -15.973 24.380 25.283 1.00 37.74 131 GLU B O 1
ATOM 2277 N N . GLY B 1 132 ? -14.682 25.290 23.677 1.00 33.81 132 GLY B N 1
ATOM 2278 C CA . GLY B 1 132 ? -15.818 25.836 22.948 1.00 33.31 132 GLY B CA 1
ATOM 2279 C C . GLY B 1 132 ? -16.811 24.740 22.579 1.00 32.78 132 GLY B C 1
ATOM 2280 O O . GLY B 1 132 ? -18.019 24.871 22.794 1.00 32.19 132 GLY B O 1
ATOM 2281 N N . ALA B 1 133 ? -16.292 23.648 22.032 1.00 31.19 133 ALA B N 1
ATOM 2282 C CA . ALA B 1 133 ? -17.123 22.528 21.638 1.00 32.61 133 ALA B CA 1
ATOM 2283 C C . ALA B 1 133 ? -17.939 22.119 22.839 1.00 33.77 133 ALA B C 1
ATOM 2284 O O . ALA B 1 133 ? -19.179 22.115 22.801 1.00 34.60 133 ALA B O 1
ATOM 2286 N N . GLN B 1 134 ? -17.234 21.788 23.916 1.00 34.05 134 GLN B N 1
ATOM 2287 C CA . GLN B 1 134 ? -17.889 21.377 25.143 1.00 34.60 134 GLN B CA 1
ATOM 2288 C C . GLN B 1 134 ? -18.864 22.445 25.637 1.00 34.17 134 GLN B C 1
ATOM 2289 O O . GLN B 1 134 ? -19.922 22.111 26.168 1.00 35.09 134 GLN B O 1
ATOM 2295 N N . ASN B 1 135 ? -18.534 23.723 25.458 1.00 33.75 135 ASN B N 1
ATOM 2296 C CA . ASN B 1 135 ? -19.462 24.768 25.888 1.00 34.28 135 ASN B CA 1
ATOM 2297 C C . ASN B 1 135 ? -20.757 24.626 25.088 1.00 33.21 135 ASN B C 1
ATOM 2298 O O . ASN B 1 135 ? -21.861 24.716 25.636 1.00 33.65 135 ASN B O 1
ATOM 2303 N N . LEU B 1 136 ? -20.624 24.396 23.787 1.00 32.43 136 LEU B N 1
ATOM 2304 C CA . LEU B 1 136 ? -21.802 24.241 22.947 1.00 31.99 136 LEU B CA 1
ATOM 2305 C C . LEU B 1 136 ? -22.621 23.026 23.372 1.00 30.68 136 LEU B C 1
ATOM 2306 O O . LEU B 1 136 ? -23.844 23.104 23.484 1.00 29.92 136 LEU B O 1
ATOM 2311 N N . ALA B 1 137 ? -21.950 21.912 23.641 1.00 31.72 137 ALA B N 1
ATOM 2312 C CA . ALA B 1 137 ? -22.655 20.699 24.036 1.00 32.94 137 ALA B CA 1
ATOM 2313 C C . ALA B 1 137 ? -23.369 20.826 25.384 1.00 35.96 137 ALA B C 1
ATOM 2314 O O . ALA B 1 137 ? -24.476 20.289 25.563 1.00 35.89 137 ALA B O 1
ATOM 2316 N N . ARG B 1 138 ? -22.752 21.535 26.332 1.00 37.51 138 ARG B N 1
ATOM 2317 C CA . ARG B 1 138 ? -23.367 21.711 27.649 1.00 37.70 138 ARG B CA 1
ATOM 2318 C C . ARG B 1 138 ? -24.625 22.561 27.506 1.00 36.37 138 ARG B C 1
ATOM 2319 O O . ARG B 1 138 ? -25.679 22.215 28.040 1.00 36.85 138 ARG B O 1
ATOM 2327 N N . ALA B 1 139 ? -24.516 23.667 26.776 1.00 35.15 139 ALA B N 1
ATOM 2328 C CA . ALA B 1 139 ? -25.658 24.562 26.559 1.00 34.75 139 ALA B CA 1
ATOM 2329 C C . ALA B 1 139 ? -26.808 23.819 25.874 1.00 34.06 139 ALA B C 1
ATOM 2330 O O . ALA B 1 139 ? -27.971 23.967 26.264 1.00 33.50 139 ALA B O 1
ATOM 2332 N N . PHE B 1 140 ? -26.474 23.023 24.857 1.00 32.93 140 PHE B N 1
ATOM 2333 C CA . PHE B 1 140 ? -27.465 22.238 24.124 1.00 31.71 140 PHE B CA 1
ATOM 2334 C C . PHE B 1 140 ? -28.104 21.287 25.153 1.00 32.66 140 PHE B C 1
ATOM 2335 O O . PHE B 1 140 ? -29.326 21.177 25.238 1.00 32.71 140 PHE B O 1
ATOM 2343 N N . LEU B 1 141 ? -27.269 20.621 25.947 1.00 33.08 141 LEU B N 1
ATOM 2344 C CA . LEU B 1 141 ? -27.747 19.700 26.977 1.00 35.26 141 LEU B CA 1
ATOM 2345 C C . LEU B 1 141 ? -28.654 20.356 28.018 1.00 35.90 141 LEU B C 1
ATOM 2346 O O . LEU B 1 141 ? -29.687 19.800 28.390 1.00 34.74 141 LEU B O 1
ATOM 2351 N N . ASP B 1 142 ? -28.271 21.539 28.491 1.00 37.03 142 ASP B N 1
ATOM 2352 C CA . ASP B 1 142 ? -29.078 22.228 29.495 1.00 38.57 142 ASP B CA 1
ATOM 2353 C C . ASP B 1 142 ? -30.541 22.453 29.106 1.00 38.02 142 ASP B C 1
ATOM 2354 O O . ASP B 1 142 ? -31.372 22.731 29.971 1.00 37.85 142 ASP B O 1
ATOM 2359 N N . LYS B 1 143 ? -30.871 22.340 27.822 1.00 37.26 143 LYS B N 1
ATOM 2360 C CA . LYS B 1 143 ? -32.264 22.531 27.403 1.00 35.57 143 LYS B CA 1
ATOM 2361 C C . LYS B 1 143 ? -32.843 21.272 26.770 1.00 33.55 143 LYS B C 1
ATOM 2362 O O . LYS B 1 143 ? -33.725 21.326 25.903 1.00 32.80 143 LYS B O 1
ATOM 2368 N N . ARG B 1 144 ? -32.328 20.138 27.228 1.00 30.90 144 ARG B N 1
ATOM 2369 C CA . ARG B 1 144 ? -32.746 18.832 26.760 1.00 29.57 144 ARG B CA 1
ATOM 2370 C C . ARG B 1 144 ? -34.268 18.725 26.716 1.00 29.84 144 ARG B C 1
ATOM 2371 O O . ARG B 1 144 ? -34.850 18.238 25.735 1.00 28.89 144 ARG B O 1
ATOM 2379 N N . ALA B 1 145 ? -34.913 19.190 27.777 1.00 29.48 145 ALA B N 1
ATOM 2380 C CA . ALA B 1 145 ? -36.373 19.140 27.875 1.00 29.29 145 ALA B CA 1
AT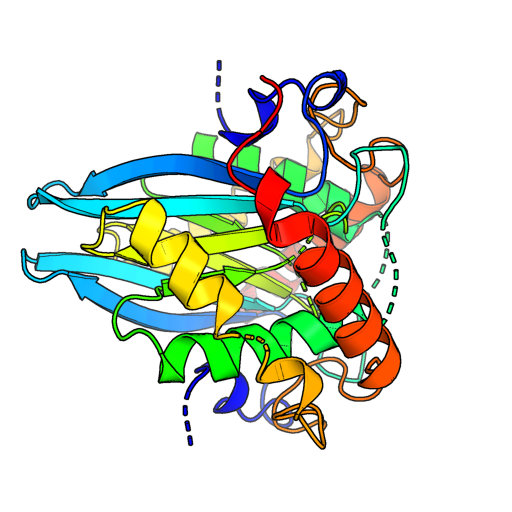OM 2381 C C . ALA B 1 145 ? -37.100 19.765 26.686 1.00 28.62 145 ALA B C 1
ATOM 2382 O O . ALA B 1 145 ? -38.177 19.293 26.313 1.00 26.92 145 ALA B O 1
ATOM 2384 N N . GLU B 1 146 ? -36.510 20.809 26.094 1.00 28.89 146 GLU B N 1
ATOM 2385 C CA . GLU B 1 146 ? -37.105 21.511 24.934 1.00 32.03 146 GLU B CA 1
ATOM 2386 C C . GLU B 1 146 ? -36.751 20.925 23.555 1.00 29.15 146 GLU B C 1
ATOM 2387 O O . GLU B 1 146 ? -37.207 21.448 22.545 1.00 27.39 146 GLU B O 1
ATOM 2393 N N . TRP B 1 147 ? -35.938 19.877 23.500 1.00 26.61 147 TRP B N 1
ATOM 2394 C CA . TRP B 1 147 ? -35.524 19.349 22.202 1.00 26.39 147 TRP B CA 1
ATOM 2395 C C . TRP B 1 147 ? -36.578 19.049 21.150 1.00 26.25 147 TRP B C 1
ATOM 2396 O O . TRP B 1 147 ? -36.363 19.377 19.967 1.00 25.74 147 TRP B O 1
ATOM 2407 N N . SER B 1 148 ? -37.696 18.446 21.554 1.00 24.87 148 SER B N 1
ATOM 2408 C CA . SER B 1 148 ? -38.756 18.117 20.612 1.00 26.83 148 SER B CA 1
ATOM 2409 C C . SER B 1 148 ? -39.721 19.277 20.357 1.00 28.73 148 SER B C 1
ATOM 2410 O O . SER B 1 148 ? -40.692 19.141 19.605 1.00 29.45 148 SER B O 1
ATOM 2413 N N . GLU B 1 149 ? -39.468 20.417 20.984 1.00 28.52 149 GLU B N 1
ATOM 2414 C CA . GLU B 1 149 ? -40.315 21.576 20.733 1.00 29.74 149 GLU B CA 1
ATOM 2415 C C . GLU B 1 149 ? -39.593 22.400 19.661 1.00 28.07 149 GLU B C 1
ATOM 2416 O O . GLU B 1 149 ? -38.711 23.200 19.978 1.00 26.20 149 GLU B O 1
ATOM 2422 N N . VAL B 1 150 ? -39.970 22.181 18.399 1.00 27.18 150 VAL B N 1
ATOM 2423 C CA . VAL B 1 150 ? -39.381 22.867 17.262 1.00 26.47 150 VAL B CA 1
ATOM 2424 C C . VAL B 1 150 ? -39.920 24.283 17.165 1.00 28.65 150 VAL B C 1
ATOM 2425 O O . VAL B 1 150 ? -39.201 25.208 16.772 1.00 27.89 150 VAL B O 1
ATOM 2429 N N . GLY B 1 151 ? -41.186 24.452 17.525 1.00 30.26 151 GLY B N 1
ATOM 2430 C CA . GLY B 1 151 ? -41.784 25.773 17.490 1.00 34.39 151 GLY B CA 1
ATOM 2431 C C . GLY B 1 151 ? -42.647 26.039 16.278 1.00 37.21 151 GLY B C 1
ATOM 2432 O O . GLY B 1 151 ? -43.417 26.996 16.256 1.00 38.64 151 GLY B O 1
ATOM 2433 N N . VAL B 1 152 ? -42.519 25.192 15.265 1.00 41.13 152 VAL B N 1
ATOM 2434 C CA . VAL B 1 152 ? -43.284 25.334 14.026 1.00 43.74 152 VAL B CA 1
ATOM 2435 C C . VAL B 1 152 ? -43.104 24.083 13.181 1.00 46.12 152 VAL B C 1
ATOM 2436 O O . VAL B 1 152 ? -42.182 24.098 12.323 1.00 47.35 152 VAL B O 1
#

Radius of gyration: 17.97 Å; Cα contacts (8 Å, |Δi|>4): 608; chains: 2; bounding box: 42×42×45 Å

Organism: Helicobacter pylori (strain J99 / ATCC 700824) (NCBI:txid85963)

CATH classification: 3.30.1360.80

B-factor: mean 34.35, std 9.09, range [15.42, 90.81]

Sequence (291 aa):
KNVESFNLDHTKVKAPYVRIADRKKGVNGDLIVKYDVRFKQPNRDHDPSLHSLEHLVAEIIRNHANYVVDWSPGCQTGFYLTVLNHDNYTEILEVLEKTQDVLKAKEVPASNEKQCGWAANHTLEGAQNLARAFLDKRAEWSEVGKNVESFNLDHTKVKAPYVRIADRKKGVNGDLIVKYDVRFKQPNRDHDPSLHSLEHLVAEIIRNHANYVVDWSPGCQTGFYLTVLNHDNYTEILEVLEKTQDVLKAKEVPASNEKQCGWAANHTLEGAQNLARAFLDKRAEWSEVGV